Protein AF-A0A0C9VJ47-F1 (afdb_monomer)

Sequence (307 aa):
MAGYCAYEPMKALHKLTPSDHLKHCFRYCFSHFTHHVREFHGEAEEKVCTCMMTLASSEELPAPVYDSVVSTILSGGKKAVDWFKDKEAADGWALAAIYHPKSKIPLYIWKAAPSTSNGNEQAHRNINRDGTKLSVVAALQFGQGVDYHQLESIDLLISHGISHRDQVQTYFTDPAMHCFKVVFAVQRQTIEKKDSELEKVYLQLSKLQEDSAKQSLGLKCALENGENSDKIEHAVKKLKAMETRYTEAYSTLPALQGQSSRRVQLPALIKPSQLVDPSVFRVQAPMQQPQSSSSSSSFPPNHYIYP

Organism: Sphaerobolus stellatus (strain SS14) (NCBI:txid990650)

Secondary structure (DSSP, 8-state):
--PBPSS-TTSBGGG--HHHHHHHH----HHHHHHHHHTTBTTB-HHHHHHHHHTS-SS---HHHHHHHHHHHHTS-HHHHHHHHHHHHHHHHHHHHH-GGG--S-HHHHHHS-SSHHHHHHHHHHHHHH-TT--HHHHHHHHHHHHHHHHHHHHHHHHH---S---S--TTTHHHHHHHHHHHHHHHHHHHHHHHHHHHHHHHHHHHHHHHHHHHHHHHHHHHTT--HHHHHHHHHHHHHHHHHHHHHHHHHHHHHHHS-S-SPPP-PPPGGGSS-GGGG-PPPPPPPPP----------------

Solvent-accessible surface area (backbone atoms only — not comparable to full-atom values): 18050 Å² total; per-residue (Å²): 131,98,47,53,30,94,90,42,73,88,41,44,53,91,72,54,49,75,48,57,50,37,19,51,77,44,66,62,41,47,51,58,53,53,50,60,49,53,70,36,67,83,71,37,52,69,69,30,48,52,36,60,56,60,48,61,29,80,62,79,63,57,66,75,56,46,52,49,36,52,50,46,28,57,69,31,44,70,66,39,34,53,53,50,51,61,26,52,37,73,88,24,25,56,40,13,18,44,22,37,78,68,23,65,45,56,65,70,59,59,71,66,49,71,54,50,47,75,61,62,50,51,58,44,45,55,48,59,70,75,52,66,94,53,54,74,68,56,41,50,56,51,50,52,52,53,52,50,53,51,51,52,40,50,50,41,31,74,77,69,69,46,66,90,75,85,62,100,82,49,91,83,46,53,65,56,54,50,47,48,54,48,52,51,52,52,50,49,53,51,30,54,51,36,38,55,52,46,51,52,52,50,54,50,49,54,50,52,51,54,52,41,50,53,52,51,51,50,48,42,52,39,62,75,69,66,55,60,68,70,62,51,52,53,52,52,54,52,50,52,54,48,51,51,53,47,42,56,57,57,68,50,43,65,64,46,58,71,60,27,82,73,74,72,79,79,72,97,75,75,57,69,90,66,63,64,63,78,66,66,78,54,82,79,75,81,79,80,74,81,82,81,81,81,85,81,89,81,86,87,84,90,82,89,84,86,134

Structure (mmCIF, N/CA/C/O backbone):
data_AF-A0A0C9VJ47-F1
#
_entry.id   AF-A0A0C9VJ47-F1
#
loop_
_atom_site.group_PDB
_atom_site.id
_atom_site.type_symbol
_atom_site.label_atom_id
_atom_site.label_alt_id
_atom_site.label_comp_id
_atom_site.label_asym_id
_atom_site.label_entity_id
_atom_site.label_seq_id
_atom_site.pdbx_PDB_ins_code
_atom_site.Cartn_x
_atom_site.Cartn_y
_atom_site.Cartn_z
_atom_site.occupancy
_atom_site.B_iso_or_equiv
_atom_site.auth_seq_id
_atom_site.auth_comp_id
_atom_site.auth_asym_id
_atom_site.auth_atom_id
_atom_site.pdbx_PDB_model_num
ATOM 1 N N . MET A 1 1 ? -14.728 -19.331 -6.582 1.00 44.22 1 MET A N 1
ATOM 2 C CA . MET A 1 1 ? -13.375 -19.041 -7.106 1.00 44.22 1 MET A CA 1
ATOM 3 C C . MET A 1 1 ? -12.333 -19.611 -6.156 1.00 44.22 1 MET A C 1
ATOM 5 O O . MET A 1 1 ? -12.316 -19.224 -4.994 1.00 44.22 1 MET A O 1
ATOM 9 N N . ALA A 1 2 ? -11.489 -20.536 -6.619 1.00 51.44 2 ALA A N 1
ATOM 10 C CA . ALA A 1 2 ? -10.352 -21.047 -5.851 1.00 51.44 2 ALA A CA 1
ATOM 11 C C . ALA A 1 2 ? -9.150 -20.100 -6.024 1.00 51.44 2 ALA A C 1
ATOM 13 O O . ALA A 1 2 ? -8.206 -20.400 -6.743 1.00 51.44 2 ALA A O 1
ATOM 14 N N . GLY A 1 3 ? -9.245 -18.903 -5.441 1.00 76.75 3 GLY A N 1
ATOM 15 C CA . GLY A 1 3 ? -8.149 -17.934 -5.424 1.00 76.75 3 GLY A CA 1
ATOM 16 C C . GLY A 1 3 ? -7.333 -18.046 -4.137 1.00 76.75 3 GLY A C 1
ATOM 17 O O . GLY A 1 3 ? -7.895 -18.292 -3.066 1.00 76.75 3 GLY A O 1
ATOM 18 N N . TYR A 1 4 ? -6.021 -17.852 -4.239 1.00 84.19 4 TYR 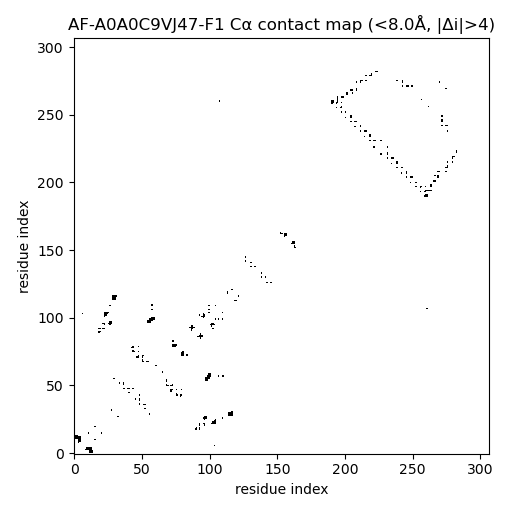A N 1
ATOM 19 C CA . TYR A 1 4 ? -5.133 -17.643 -3.094 1.00 84.19 4 TYR A CA 1
ATOM 20 C C . TYR A 1 4 ? -4.999 -16.149 -2.797 1.00 84.19 4 TYR A C 1
ATOM 22 O O . TYR A 1 4 ? -5.212 -15.307 -3.671 1.00 84.19 4 TYR A O 1
ATOM 30 N N . CYS A 1 5 ? -4.688 -15.809 -1.549 1.00 80.00 5 CYS A N 1
ATOM 31 C CA . CYS A 1 5 ? -4.460 -14.429 -1.151 1.00 80.00 5 CYS A CA 1
ATOM 32 C C . CYS A 1 5 ? -3.194 -13.890 -1.832 1.00 80.00 5 CYS A C 1
ATOM 34 O O . CYS A 1 5 ? -2.120 -14.471 -1.703 1.00 80.00 5 CYS A O 1
ATOM 36 N N . ALA A 1 6 ? -3.300 -12.746 -2.515 1.00 80.44 6 ALA A N 1
ATOM 37 C CA . ALA A 1 6 ? -2.166 -12.120 -3.203 1.00 80.44 6 ALA A CA 1
ATOM 38 C C . ALA A 1 6 ? -1.019 -11.719 -2.252 1.00 80.44 6 ALA A C 1
ATOM 40 O O . ALA A 1 6 ? 0.128 -11.616 -2.674 1.00 80.44 6 ALA A O 1
ATOM 41 N N . TYR A 1 7 ? -1.333 -11.505 -0.972 1.00 81.06 7 TYR A N 1
ATOM 42 C CA . TYR A 1 7 ? -0.380 -11.113 0.070 1.00 81.06 7 TYR A CA 1
ATOM 43 C C . TYR A 1 7 ? 0.110 -12.301 0.905 1.00 81.06 7 TYR A C 1
ATOM 45 O O . TYR A 1 7 ? 1.177 -12.241 1.504 1.00 81.06 7 TYR A O 1
ATOM 53 N N . GLU A 1 8 ? -0.661 -13.388 0.941 1.00 83.50 8 GLU A N 1
ATOM 54 C CA . GLU A 1 8 ? -0.329 -14.628 1.643 1.00 83.50 8 GLU A CA 1
ATOM 55 C C . GLU A 1 8 ? -0.589 -15.802 0.692 1.00 83.50 8 GLU A C 1
ATOM 57 O O . GLU A 1 8 ? -1.633 -16.451 0.792 1.00 83.50 8 GLU A O 1
ATOM 62 N N . PRO A 1 9 ? 0.345 -16.102 -0.230 1.00 82.69 9 PRO A N 1
ATOM 63 C CA . PRO A 1 9 ? 0.122 -17.079 -1.300 1.00 82.69 9 PRO A CA 1
ATOM 64 C C . PRO A 1 9 ? -0.226 -18.485 -0.799 1.00 82.69 9 PRO A C 1
ATOM 66 O O . PRO A 1 9 ? -0.829 -19.273 -1.517 1.00 82.69 9 PRO A O 1
ATOM 69 N N . MET A 1 10 ? 0.123 -18.794 0.452 1.00 85.50 10 MET A N 1
ATOM 70 C CA . MET A 1 10 ? -0.158 -20.077 1.101 1.00 85.50 10 MET A CA 1
ATOM 71 C C . MET A 1 10 ? -1.573 -20.165 1.691 1.00 85.50 10 MET A C 1
ATOM 73 O O . MET A 1 10 ? -2.037 -21.258 2.016 1.00 85.50 10 MET A O 1
ATOM 77 N N . LYS A 1 11 ? -2.280 -19.037 1.838 1.00 84.94 11 LYS A N 1
ATOM 78 C CA . LYS A 1 11 ? -3.656 -19.003 2.338 1.00 84.94 11 LYS A CA 1
ATOM 79 C C . LYS A 1 11 ? -4.634 -18.862 1.180 1.00 84.94 11 LYS A C 1
ATOM 81 O O . LYS A 1 11 ? -4.620 -17.886 0.432 1.00 84.94 11 LYS A O 1
ATOM 86 N N . ALA A 1 12 ? -5.530 -19.835 1.055 1.00 85.94 12 ALA A N 1
ATOM 87 C CA . ALA A 1 12 ? -6.661 -19.722 0.145 1.00 85.94 12 ALA A CA 1
ATOM 88 C C . ALA A 1 12 ? -7.636 -18.642 0.646 1.00 85.94 12 ALA A C 1
ATOM 90 O O . ALA A 1 12 ? -7.895 -18.564 1.846 1.00 85.94 12 ALA A O 1
ATOM 91 N N . LEU A 1 13 ? -8.219 -17.850 -0.260 1.00 80.50 13 LEU A N 1
ATOM 92 C CA . LEU A 1 13 ? -9.122 -16.743 0.092 1.00 80.50 13 LEU A CA 1
ATOM 93 C C . LEU A 1 13 ? -10.325 -17.204 0.926 1.00 80.50 13 LEU A C 1
ATOM 95 O O . LEU A 1 13 ? -10.712 -16.526 1.865 1.00 80.50 13 LEU A O 1
ATOM 99 N N . HIS A 1 14 ? -10.877 -18.383 0.627 1.00 82.12 14 HIS A N 1
ATOM 100 C CA . HIS A 1 14 ? -12.008 -18.958 1.367 1.00 82.12 14 HIS A CA 1
ATOM 101 C C . HIS A 1 14 ? -11.641 -19.474 2.769 1.00 82.12 14 HIS A C 1
ATOM 103 O O . HIS A 1 14 ? -12.526 -19.872 3.518 1.00 82.12 14 HIS A O 1
ATOM 109 N N . LYS A 1 15 ? -10.345 -19.530 3.104 1.00 87.69 15 LYS A N 1
ATOM 110 C CA . LYS A 1 15 ? -9.842 -19.922 4.429 1.00 87.69 15 LYS A CA 1
ATOM 111 C C . LYS A 1 15 ? -9.439 -18.720 5.282 1.00 87.69 15 LYS A C 1
ATOM 113 O O . LYS A 1 15 ? -8.964 -18.920 6.397 1.00 87.69 15 LYS A O 1
ATOM 118 N N . LEU A 1 16 ? -9.570 -17.498 4.765 1.00 85.50 16 LEU A N 1
ATOM 119 C CA . LEU A 1 16 ? -9.317 -16.301 5.556 1.00 85.50 16 LEU A CA 1
ATOM 120 C C . LEU A 1 16 ? -10.387 -16.180 6.642 1.00 85.50 16 LEU A C 1
ATOM 122 O O . LEU A 1 16 ? -11.576 -16.395 6.403 1.00 85.50 16 LEU A O 1
ATOM 126 N N . THR A 1 17 ? -9.953 -15.848 7.852 1.00 87.62 17 THR A N 1
ATOM 127 C CA . THR A 1 17 ? -10.872 -15.518 8.940 1.00 87.62 17 THR A CA 1
ATOM 128 C C . THR A 1 17 ? -11.532 -14.160 8.670 1.00 87.62 17 THR A C 1
ATOM 130 O O . THR A 1 17 ? -11.018 -13.364 7.875 1.00 87.62 17 THR A O 1
ATOM 133 N N . PRO A 1 18 ? -12.641 -13.828 9.352 1.00 85.25 18 PRO A N 1
ATOM 134 C CA . PRO A 1 18 ? -13.201 -12.480 9.294 1.00 85.25 18 PRO A CA 1
ATOM 135 C C . PRO A 1 18 ? -12.161 -11.390 9.616 1.00 85.25 18 PRO A C 1
ATOM 137 O O . PRO A 1 18 ? -12.070 -10.401 8.893 1.00 85.25 18 PRO A O 1
ATOM 140 N N . SER A 1 19 ? -11.312 -11.603 10.629 1.00 86.56 19 SER A N 1
ATOM 141 C CA . SER A 1 19 ? -10.218 -10.685 10.983 1.00 86.56 19 SER A CA 1
ATOM 142 C C . SER A 1 19 ? -9.177 -10.544 9.873 1.00 86.56 19 SER A C 1
ATOM 144 O O . SER A 1 19 ? -8.682 -9.444 9.626 1.00 86.56 19 SER A O 1
ATOM 146 N N . ASP A 1 20 ? -8.852 -11.632 9.169 1.00 87.75 20 ASP A N 1
ATOM 147 C CA . ASP A 1 20 ? -7.953 -11.570 8.018 1.00 87.75 20 ASP A CA 1
ATOM 148 C C . ASP A 1 20 ? -8.561 -10.730 6.891 1.00 87.75 20 ASP A C 1
ATOM 150 O O . ASP A 1 20 ? -7.866 -9.877 6.341 1.00 87.75 20 ASP A O 1
ATOM 154 N N . HIS A 1 21 ? -9.855 -10.897 6.594 1.00 85.75 21 HIS A N 1
ATOM 155 C CA . HIS A 1 21 ? -10.554 -10.071 5.607 1.00 85.75 21 HIS A CA 1
ATOM 156 C C . HIS A 1 21 ? -10.549 -8.583 5.972 1.00 85.75 21 HIS A C 1
ATOM 158 O O . HIS A 1 21 ? -10.310 -7.756 5.092 1.00 85.75 21 HIS A O 1
ATOM 164 N N . LEU A 1 22 ? -10.719 -8.229 7.250 1.00 87.94 22 LEU A N 1
ATOM 165 C CA . LEU A 1 22 ? -10.672 -6.831 7.694 1.00 87.94 22 LEU A CA 1
ATOM 166 C C . LEU A 1 22 ? -9.336 -6.155 7.353 1.00 87.94 22 LEU A C 1
ATOM 168 O O . LEU A 1 22 ? -9.330 -5.000 6.936 1.00 87.94 22 LEU A O 1
ATOM 172 N N . LYS A 1 23 ? -8.209 -6.876 7.396 1.00 91.31 23 LYS A N 1
ATOM 173 C CA . LYS A 1 23 ? -6.896 -6.331 6.988 1.00 91.31 23 LYS A CA 1
ATOM 174 C C . LYS A 1 23 ? -6.833 -5.959 5.503 1.00 91.31 23 LYS A C 1
ATOM 176 O O . LYS A 1 23 ? -5.959 -5.189 5.116 1.00 91.31 23 LYS A O 1
ATOM 181 N N . HIS A 1 24 ? -7.710 -6.517 4.668 1.00 88.19 24 HIS A N 1
ATOM 182 C CA . HIS A 1 24 ? -7.749 -6.280 3.223 1.00 88.19 24 HIS A CA 1
ATOM 183 C C . HIS A 1 24 ? -8.706 -5.166 2.796 1.00 88.19 24 HIS A C 1
ATOM 185 O O . HIS A 1 24 ? -8.569 -4.678 1.675 1.00 88.19 24 HIS A O 1
ATOM 191 N N . CYS A 1 25 ? -9.678 -4.788 3.630 1.00 84.31 25 CYS A N 1
ATOM 192 C CA . CYS A 1 25 ? -10.741 -3.867 3.220 1.00 84.31 25 CYS A CA 1
ATOM 193 C C . CYS A 1 25 ? -11.123 -2.805 4.255 1.00 84.31 25 CYS A C 1
ATOM 195 O O . CYS A 1 25 ? -11.789 -1.838 3.891 1.00 84.31 25 CYS A O 1
ATOM 197 N N . PHE A 1 26 ? -10.707 -2.938 5.517 1.00 86.00 26 PHE A N 1
ATOM 198 C CA . PHE A 1 26 ? -11.098 -2.020 6.579 1.00 86.00 26 PHE A CA 1
ATOM 199 C C . PHE A 1 26 ? -9.975 -1.043 6.944 1.00 86.00 26 PHE A C 1
ATOM 201 O O . PHE A 1 26 ? -8.831 -1.427 7.192 1.00 86.00 26 PHE A O 1
ATOM 208 N N . ARG A 1 27 ? -10.330 0.241 7.013 1.00 85.81 27 ARG A N 1
ATOM 209 C CA . ARG A 1 27 ? -9.479 1.343 7.469 1.00 85.81 27 ARG A CA 1
ATOM 210 C C . ARG A 1 27 ? -10.280 2.188 8.452 1.00 85.81 27 ARG A C 1
ATOM 212 O O . ARG A 1 27 ? -11.420 2.549 8.161 1.00 85.81 27 ARG A O 1
ATOM 219 N N . TYR A 1 28 ? -9.680 2.549 9.584 1.00 83.56 28 TYR A N 1
ATOM 220 C CA . TYR A 1 28 ? -10.308 3.484 10.510 1.00 83.56 28 TYR A CA 1
ATOM 221 C C . TYR A 1 28 ? -10.472 4.855 9.863 1.00 83.56 28 TYR A C 1
ATOM 223 O O . TYR A 1 28 ? -9.569 5.385 9.211 1.00 83.56 28 TYR A O 1
ATOM 231 N N . CYS A 1 29 ? -11.616 5.478 10.120 1.00 82.19 29 CYS A N 1
ATOM 232 C CA . CYS A 1 29 ? -11.758 6.895 9.857 1.00 82.19 29 CYS A CA 1
ATOM 233 C C . CYS A 1 29 ? -10.793 7.666 10.764 1.00 82.19 29 CYS A C 1
ATOM 235 O O . CYS A 1 29 ? -10.900 7.588 11.990 1.00 82.19 29 CYS A O 1
ATOM 237 N N . PHE A 1 30 ? -9.903 8.463 10.170 1.00 82.12 30 PHE A N 1
ATOM 238 C CA . PHE A 1 30 ? -8.919 9.241 10.922 1.00 82.12 30 PHE A CA 1
ATOM 239 C C . PHE A 1 30 ? -9.610 10.200 11.901 1.00 82.12 30 PHE A C 1
ATOM 241 O O . PHE A 1 30 ? -9.225 10.268 13.061 1.00 82.12 30 PHE A O 1
ATOM 248 N N . SER A 1 31 ? -10.712 10.847 11.503 1.00 79.94 31 SER A N 1
ATOM 249 C CA . SER A 1 31 ? -11.495 11.699 12.420 1.00 79.94 31 SER A CA 1
ATOM 250 C C . SER A 1 31 ? -11.973 10.966 13.684 1.00 79.94 31 SER A C 1
ATOM 252 O O . SER A 1 31 ? -11.821 11.490 14.780 1.00 79.94 31 SER A O 1
ATOM 254 N N . HIS A 1 32 ? -12.507 9.746 13.561 1.00 81.12 32 HIS A N 1
ATOM 255 C CA . HIS A 1 32 ? -12.943 8.969 14.725 1.00 81.12 32 HIS A CA 1
ATOM 256 C C . HIS A 1 32 ? -11.777 8.494 15.574 1.00 81.12 32 HIS A C 1
ATOM 258 O O . HIS A 1 32 ? -11.825 8.589 16.796 1.00 81.12 32 HIS A O 1
ATOM 264 N N . PHE A 1 33 ? -10.718 8.019 14.923 1.00 85.75 33 PHE A N 1
ATOM 265 C CA . PHE A 1 33 ? -9.507 7.608 15.610 1.00 85.75 33 PHE A CA 1
ATOM 266 C C . PHE A 1 33 ? -8.929 8.759 16.445 1.00 85.75 33 PHE A C 1
ATOM 268 O O . PHE A 1 33 ? -8.720 8.615 17.645 1.00 85.75 33 PHE A O 1
ATOM 275 N N . THR A 1 34 ? -8.750 9.929 15.828 1.00 85.81 34 THR A N 1
ATOM 276 C CA . THR A 1 34 ? -8.231 11.121 16.507 1.00 85.81 34 THR A CA 1
ATOM 277 C C . THR A 1 34 ? -9.141 11.614 17.626 1.00 85.81 34 THR A C 1
ATOM 279 O O . THR A 1 34 ? -8.631 12.009 18.669 1.00 85.81 34 THR A O 1
ATOM 282 N N . HIS A 1 35 ? -10.467 11.560 17.462 1.00 84.06 35 HIS A N 1
ATOM 283 C CA . HIS A 1 35 ? -11.403 11.886 18.539 1.00 84.06 35 HIS A CA 1
ATOM 284 C C . HIS A 1 35 ? -11.231 10.945 19.734 1.00 84.06 35 HIS A C 1
ATOM 286 O O . HIS A 1 35 ? -11.054 11.403 20.856 1.00 84.06 35 HIS A O 1
ATOM 292 N N . HIS A 1 36 ? -11.176 9.638 19.481 1.00 84.19 36 HIS A N 1
ATOM 293 C CA . HIS A 1 36 ? -11.020 8.635 20.529 1.00 84.19 36 HIS A CA 1
ATOM 294 C C . HIS A 1 36 ? -9.661 8.733 21.243 1.00 84.19 36 HIS A C 1
ATOM 296 O O . HIS A 1 36 ? -9.568 8.460 22.434 1.00 84.19 36 HIS A O 1
ATOM 302 N N . VAL A 1 37 ? -8.586 9.132 20.551 1.00 86.56 37 VAL A N 1
ATOM 303 C CA . VAL A 1 37 ? -7.291 9.413 21.204 1.00 86.56 37 VAL A CA 1
ATOM 304 C C . VAL A 1 37 ? -7.329 10.743 21.971 1.00 86.56 37 VAL A C 1
ATOM 306 O O . VAL A 1 37 ? -6.688 10.876 23.008 1.00 86.56 37 VAL A O 1
ATOM 309 N N . ARG A 1 38 ? -8.111 11.732 21.523 1.00 84.19 38 ARG A N 1
ATOM 310 C CA . ARG A 1 38 ? -8.313 12.981 22.276 1.00 84.19 38 ARG A CA 1
ATOM 311 C C . ARG A 1 38 ? -9.106 12.769 23.557 1.00 84.19 38 ARG A C 1
ATOM 313 O O . ARG A 1 38 ? -8.789 13.405 24.550 1.00 84.19 38 ARG A O 1
ATOM 320 N N . GLU A 1 39 ? -10.070 11.857 23.571 1.00 83.00 39 GLU A N 1
ATOM 321 C CA . GLU A 1 39 ? -10.785 11.466 24.795 1.00 83.00 39 GLU A CA 1
ATOM 322 C C . GLU A 1 39 ? -9.859 10.814 25.838 1.00 83.00 39 GLU A C 1
ATOM 324 O O . GLU A 1 39 ? -10.167 10.825 27.025 1.00 83.00 39 GLU A O 1
ATOM 329 N N . PHE A 1 40 ? -8.684 10.324 25.423 1.00 80.69 40 PHE A N 1
ATOM 330 C CA . PHE A 1 40 ? -7.623 9.866 26.324 1.00 80.69 40 PHE A CA 1
ATOM 331 C C . PHE A 1 40 ? -6.808 11.012 26.962 1.00 80.69 40 PHE A C 1
ATOM 333 O O . PHE A 1 40 ? -6.003 10.739 27.859 1.00 80.69 40 PHE A O 1
ATOM 340 N N . HIS A 1 41 ? -6.988 12.283 26.556 1.00 68.19 41 HIS A N 1
ATOM 341 C CA . HIS A 1 41 ? -6.329 13.428 27.204 1.00 68.19 41 HIS A CA 1
ATOM 342 C C . HIS A 1 41 ? -6.841 13.577 28.644 1.00 68.19 41 HIS A C 1
ATOM 344 O O . HIS A 1 41 ? -7.938 14.070 28.887 1.00 68.19 41 HIS A O 1
ATOM 350 N N . GLY A 1 42 ? -6.028 13.138 29.603 1.00 71.75 42 GLY A N 1
ATOM 351 C CA . GLY A 1 42 ? -6.365 13.072 31.030 1.00 71.75 42 GLY A CA 1
ATOM 352 C C . GLY A 1 42 ? -6.160 11.679 31.621 1.00 71.75 42 GLY A C 1
ATOM 353 O O . GLY A 1 42 ? -5.955 11.539 32.823 1.00 71.75 42 GLY A O 1
ATOM 354 N N . GLU A 1 43 ? -6.146 10.653 30.773 1.00 80.81 43 GLU A N 1
ATOM 355 C CA . GLU A 1 43 ? -5.914 9.260 31.159 1.00 80.81 43 GLU A CA 1
ATOM 356 C C . GLU A 1 43 ? -4.491 8.786 30.854 1.00 80.81 43 GLU A C 1
ATOM 358 O O . GLU A 1 43 ? -3.996 7.854 31.490 1.00 8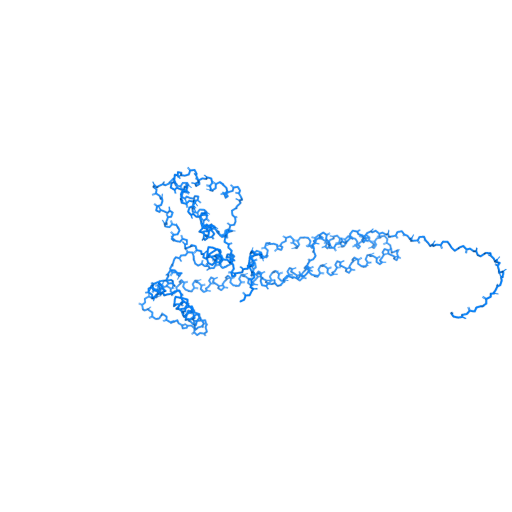0.81 43 GLU A O 1
ATOM 363 N N . ALA A 1 44 ? -3.841 9.435 29.889 1.00 83.25 44 ALA A N 1
ATOM 364 C CA . ALA A 1 44 ? -2.453 9.226 29.516 1.00 83.25 44 ALA A CA 1
ATOM 365 C C . ALA A 1 44 ? -1.731 10.573 29.347 1.00 83.25 44 ALA A C 1
ATOM 367 O O . ALA A 1 44 ? -2.354 11.617 29.140 1.00 83.25 44 ALA A O 1
ATOM 368 N N . GLU A 1 45 ? -0.402 10.541 29.439 1.00 87.62 45 GLU A N 1
ATOM 369 C CA . GLU A 1 45 ? 0.454 11.702 29.189 1.00 87.62 45 GLU A CA 1
ATOM 370 C C . GLU A 1 45 ? 0.351 12.156 27.721 1.00 87.62 45 GLU A C 1
ATOM 372 O O . GLU A 1 45 ? 0.209 11.341 26.810 1.00 87.62 45 GLU A O 1
ATOM 377 N N . GLU A 1 46 ? 0.485 13.457 27.459 1.00 89.06 46 GLU A N 1
ATOM 378 C CA . GLU A 1 46 ? 0.394 14.027 26.105 1.00 89.06 46 GLU A CA 1
ATOM 379 C C . GLU A 1 46 ? 1.378 13.383 25.112 1.00 89.06 46 GLU A C 1
ATOM 381 O O . GLU A 1 46 ? 1.050 13.144 23.944 1.00 89.06 46 GLU A O 1
ATOM 386 N N . LYS A 1 47 ? 2.574 13.020 25.590 1.00 92.06 47 LYS A N 1
ATOM 387 C CA . LYS A 1 47 ? 3.569 12.290 24.801 1.00 92.06 47 LYS A CA 1
ATOM 388 C C . LYS A 1 47 ? 3.040 10.931 24.328 1.00 92.06 47 LYS A C 1
ATOM 390 O O . LYS A 1 47 ? 3.264 10.551 23.181 1.00 92.06 47 LYS A O 1
ATOM 395 N N . VAL A 1 48 ? 2.301 10.222 25.181 1.00 92.19 48 VAL A N 1
ATOM 396 C CA . VAL A 1 48 ? 1.686 8.925 24.860 1.00 92.19 48 VAL A CA 1
ATOM 397 C C . VAL A 1 48 ? 0.593 9.105 23.812 1.00 92.19 48 VAL A C 1
ATOM 399 O O . VAL A 1 48 ? 0.601 8.395 22.808 1.00 92.19 48 VAL A O 1
ATOM 402 N N . CYS A 1 49 ? -0.287 10.097 23.982 1.00 90.81 49 CYS A N 1
ATOM 403 C CA . CYS A 1 49 ? -1.314 10.428 22.991 1.00 90.81 49 CYS A CA 1
ATOM 404 C C . CYS A 1 49 ? -0.691 10.786 21.630 1.00 90.81 49 CYS A C 1
ATOM 406 O O . CYS A 1 49 ? -1.156 10.326 20.589 1.00 90.81 49 CYS A O 1
ATOM 408 N N . THR A 1 50 ? 0.419 11.528 21.620 1.00 91.81 50 THR A N 1
ATOM 409 C CA . THR A 1 50 ? 1.166 11.861 20.393 1.00 91.81 50 THR A CA 1
ATOM 410 C C . THR A 1 50 ? 1.729 10.612 19.706 1.00 91.81 50 THR A C 1
ATOM 412 O O . THR A 1 50 ? 1.623 10.465 18.484 1.00 91.81 50 THR A O 1
ATOM 415 N N . CYS A 1 51 ? 2.275 9.669 20.478 1.00 93.00 51 CYS A N 1
ATOM 416 C CA . CYS A 1 51 ? 2.733 8.379 19.962 1.00 93.00 51 CYS A CA 1
ATOM 417 C C . CYS A 1 51 ? 1.573 7.541 19.402 1.00 93.00 51 CYS A C 1
ATOM 419 O O . CYS A 1 51 ? 1.698 7.002 18.303 1.00 93.00 51 CYS A O 1
ATOM 421 N N . MET A 1 52 ? 0.423 7.491 20.085 1.00 93.25 52 MET A N 1
ATOM 422 C CA . MET A 1 52 ? -0.785 6.830 19.569 1.00 93.25 52 MET A CA 1
ATOM 423 C C . MET A 1 52 ? -1.218 7.435 18.228 1.00 93.25 52 MET A C 1
ATOM 425 O O . MET A 1 52 ? -1.506 6.702 17.287 1.00 93.25 52 MET A O 1
ATOM 429 N N . MET A 1 53 ? -1.198 8.765 18.105 1.00 91.50 53 MET A N 1
ATOM 430 C CA . MET A 1 53 ? -1.543 9.467 16.864 1.00 91.50 53 MET A CA 1
ATOM 431 C C . MET A 1 53 ? -0.565 9.166 15.726 1.00 91.50 53 MET A C 1
ATOM 433 O O . MET A 1 53 ? -0.987 8.991 14.585 1.00 91.50 53 MET A O 1
ATOM 437 N N . THR A 1 54 ? 0.728 9.047 16.036 1.00 90.69 54 THR A N 1
ATOM 438 C CA . THR A 1 54 ? 1.783 8.709 15.063 1.00 90.69 54 THR A CA 1
ATOM 439 C C . THR A 1 54 ? 1.564 7.340 14.407 1.00 90.69 54 THR A C 1
ATOM 441 O O . THR A 1 54 ? 1.944 7.148 13.252 1.00 90.69 54 THR A O 1
ATOM 444 N N . LEU A 1 55 ? 0.902 6.398 15.092 1.00 90.06 55 LEU A N 1
ATOM 445 C CA . LEU A 1 55 ? 0.570 5.090 14.513 1.00 90.06 55 LEU A CA 1
ATOM 446 C C . LEU A 1 55 ? -0.413 5.180 13.339 1.00 90.06 55 LEU A C 1
ATOM 448 O O . LEU A 1 55 ? -0.416 4.288 12.493 1.00 90.06 55 LEU A O 1
ATOM 452 N N . ALA A 1 56 ? -1.215 6.246 13.233 1.00 88.50 56 ALA A N 1
ATOM 453 C CA . ALA A 1 56 ? -2.131 6.469 12.112 1.00 88.50 56 ALA A CA 1
ATOM 454 C C . ALA A 1 56 ? -1.409 6.971 10.847 1.00 88.50 56 ALA A C 1
ATOM 456 O O . ALA A 1 56 ? -1.815 7.950 10.216 1.00 88.50 56 ALA A O 1
ATOM 457 N N . SER A 1 57 ? -0.322 6.294 10.480 1.00 87.62 57 SER A N 1
ATOM 458 C CA . SER A 1 57 ? 0.513 6.604 9.325 1.00 87.62 57 SER A CA 1
ATOM 459 C C . SER A 1 57 ? 0.165 5.719 8.127 1.00 87.62 57 SER A C 1
ATOM 461 O O . SER A 1 57 ? -0.089 4.516 8.250 1.00 87.62 57 SER A O 1
ATOM 463 N N . SER 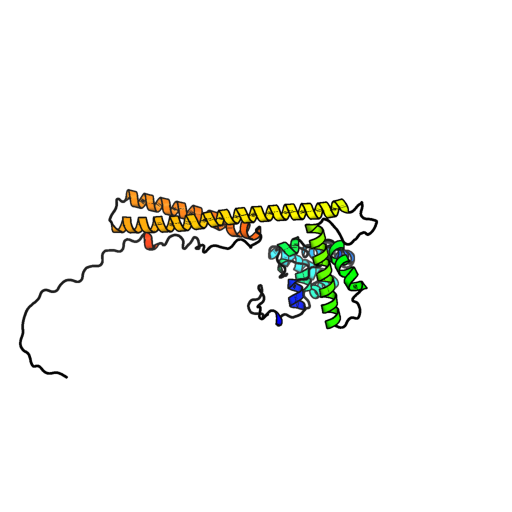A 1 58 ? 0.189 6.322 6.936 1.00 86.75 58 SER A N 1
ATOM 464 C CA . SER A 1 58 ? 0.168 5.584 5.668 1.00 86.75 58 SER A CA 1
ATOM 465 C C . SER A 1 58 ? 1.549 5.102 5.222 1.00 86.75 58 SER A C 1
ATOM 467 O O . SER A 1 58 ? 1.648 4.351 4.262 1.00 86.75 58 SER A O 1
ATOM 469 N N . GLU A 1 59 ? 2.611 5.608 5.843 1.00 87.75 59 GLU A N 1
ATOM 470 C CA . GLU A 1 59 ? 3.996 5.351 5.453 1.00 87.75 59 GLU A CA 1
ATOM 471 C C . GLU A 1 59 ? 4.685 4.480 6.492 1.00 87.75 59 GLU A C 1
ATOM 473 O O . GLU A 1 59 ? 4.379 4.558 7.687 1.00 87.75 59 GLU A O 1
ATOM 478 N N . GLU A 1 60 ? 5.608 3.645 6.020 1.00 88.44 60 GLU A N 1
ATOM 479 C CA . GLU A 1 60 ? 6.410 2.792 6.883 1.00 88.44 60 GLU A CA 1
ATOM 480 C C . GLU A 1 60 ? 7.339 3.641 7.742 1.00 88.44 60 GLU A C 1
ATOM 482 O O . GLU A 1 60 ? 8.232 4.332 7.252 1.00 88.44 60 GLU A O 1
ATOM 487 N N . LEU A 1 61 ? 7.090 3.604 9.048 1.00 88.81 61 LEU A N 1
ATOM 488 C CA . LEU A 1 61 ? 7.968 4.197 10.035 1.00 88.81 61 LEU A CA 1
ATOM 489 C C . LEU A 1 61 ? 9.265 3.382 10.078 1.00 88.81 61 LEU A C 1
ATOM 491 O O . LEU A 1 61 ? 9.197 2.149 10.119 1.00 88.81 61 LEU A O 1
ATOM 495 N N . PRO A 1 62 ? 10.442 4.031 10.130 1.00 92.69 62 PRO A N 1
ATOM 496 C CA . PRO A 1 62 ? 11.689 3.321 10.373 1.00 92.69 62 PRO A CA 1
ATOM 497 C C . PRO A 1 62 ? 11.563 2.456 11.632 1.00 92.69 62 PRO A C 1
ATOM 499 O O . PRO A 1 62 ? 11.077 2.940 12.654 1.00 92.69 62 PRO A O 1
ATOM 502 N N . ALA A 1 63 ? 12.034 1.207 11.582 1.00 89.50 63 ALA A N 1
ATOM 503 C CA . ALA A 1 63 ? 11.958 0.260 12.701 1.00 89.50 63 ALA A CA 1
ATOM 504 C C . ALA A 1 63 ? 12.307 0.865 14.084 1.00 89.50 63 ALA A C 1
ATOM 506 O O . ALA A 1 63 ? 11.475 0.760 14.983 1.00 89.50 63 ALA A O 1
ATOM 507 N N . PRO A 1 64 ? 13.429 1.600 14.270 1.00 92.25 64 PRO A N 1
ATOM 508 C CA . PRO A 1 64 ? 13.749 2.178 15.580 1.00 92.25 64 PRO A CA 1
ATOM 509 C C . PRO A 1 64 ? 12.740 3.240 16.044 1.00 92.25 64 PRO A C 1
ATOM 511 O O . PRO A 1 64 ? 12.540 3.430 17.242 1.00 92.25 64 PRO A O 1
ATOM 514 N N . VAL A 1 65 ? 12.091 3.939 15.109 1.00 92.00 65 VAL A N 1
ATOM 515 C CA . VAL A 1 65 ? 11.045 4.923 15.418 1.00 92.00 65 VAL A CA 1
ATOM 516 C C . VAL A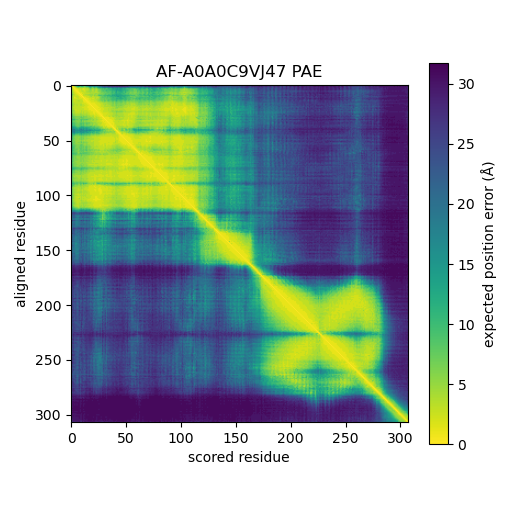 1 65 ? 9.764 4.206 15.821 1.00 92.00 65 VAL A C 1
ATOM 518 O O . VAL A 1 65 ? 9.156 4.579 16.821 1.00 92.00 65 VAL A O 1
ATOM 521 N N . TYR A 1 66 ? 9.377 3.159 15.088 1.00 93.00 66 TYR A N 1
ATOM 522 C CA . TYR A 1 66 ? 8.216 2.339 15.428 1.00 93.00 66 TYR A CA 1
ATOM 523 C C . TYR A 1 66 ? 8.360 1.721 16.826 1.00 93.00 66 TYR A C 1
ATOM 525 O O . TYR A 1 66 ? 7.466 1.873 17.657 1.00 93.00 66 TYR A O 1
ATOM 533 N N . ASP A 1 67 ? 9.510 1.113 17.120 1.00 94.00 67 ASP A N 1
ATOM 534 C CA . ASP A 1 67 ? 9.777 0.489 18.420 1.00 94.00 67 ASP A CA 1
ATOM 535 C C . ASP A 1 67 ? 9.766 1.520 19.557 1.00 94.00 67 ASP A C 1
ATOM 537 O O . ASP A 1 67 ? 9.222 1.266 20.631 1.00 94.00 67 ASP A O 1
ATOM 541 N N . SER A 1 68 ? 10.301 2.721 19.310 1.00 94.69 68 SER A N 1
ATOM 542 C CA . SER A 1 68 ? 10.253 3.838 20.261 1.00 94.69 68 SER A CA 1
ATOM 543 C C . SER A 1 68 ? 8.821 4.316 20.532 1.00 94.69 68 SER A C 1
ATOM 545 O O . SER A 1 68 ? 8.444 4.542 21.687 1.00 94.69 68 SER A O 1
ATOM 547 N N . VAL A 1 69 ? 7.992 4.421 19.487 1.00 94.25 69 VAL A N 1
ATOM 548 C CA . VAL A 1 69 ? 6.569 4.776 19.598 1.00 94.25 69 VAL A CA 1
ATOM 549 C C . VAL A 1 69 ? 5.823 3.731 20.425 1.00 94.25 69 VAL A C 1
ATOM 551 O O . VAL A 1 69 ? 5.147 4.090 21.389 1.00 94.25 69 VAL A O 1
ATOM 554 N N . VAL A 1 70 ? 5.987 2.445 20.106 1.00 94.44 70 VAL A N 1
ATOM 555 C CA . VAL A 1 70 ? 5.346 1.344 20.839 1.00 94.44 70 VAL A CA 1
ATOM 556 C C . VAL A 1 70 ? 5.818 1.302 22.294 1.00 94.44 70 VAL A C 1
ATOM 558 O O . VAL A 1 70 ? 4.993 1.244 23.202 1.00 94.44 70 VAL A O 1
ATOM 561 N N . SER A 1 71 ? 7.125 1.415 22.541 1.00 95.31 71 SER A N 1
ATOM 562 C CA . SER A 1 71 ? 7.700 1.439 23.893 1.00 95.31 71 SER A CA 1
ATOM 563 C C . SER A 1 71 ? 7.157 2.595 24.739 1.00 95.31 71 SER A C 1
ATOM 565 O O . SER A 1 71 ? 6.802 2.411 25.907 1.00 95.31 71 SER A O 1
ATOM 567 N N . THR A 1 72 ? 7.009 3.777 24.132 1.00 95.88 72 THR A N 1
ATOM 568 C CA . THR A 1 72 ? 6.419 4.948 24.793 1.00 95.88 72 THR A CA 1
ATOM 569 C C . THR A 1 72 ? 4.957 4.698 25.165 1.00 95.88 72 THR A C 1
ATOM 571 O O . THR A 1 72 ? 4.553 5.023 26.278 1.00 95.88 72 THR A O 1
ATOM 574 N N . ILE A 1 73 ? 4.172 4.071 24.282 1.00 93.88 73 ILE A N 1
ATOM 575 C CA . ILE A 1 73 ? 2.771 3.722 24.569 1.00 93.88 73 ILE A CA 1
ATOM 576 C C . ILE A 1 73 ? 2.684 2.692 25.699 1.00 93.88 73 ILE A C 1
ATOM 578 O O . ILE A 1 73 ? 1.890 2.859 26.624 1.00 93.88 73 ILE A O 1
ATOM 582 N N . LEU A 1 74 ? 3.530 1.661 25.672 1.00 94.38 74 LEU A N 1
ATOM 583 C CA . LEU A 1 74 ? 3.545 0.608 26.691 1.00 94.38 74 LEU A CA 1
ATOM 584 C C . LEU A 1 74 ? 4.025 1.102 28.063 1.00 94.38 74 LEU A C 1
ATOM 586 O O . LEU A 1 74 ? 3.656 0.538 29.090 1.00 94.38 74 LEU A O 1
ATOM 590 N N . SER A 1 75 ? 4.809 2.177 28.089 1.00 92.94 75 SER A N 1
ATOM 591 C CA . SER A 1 75 ? 5.229 2.852 29.320 1.00 92.94 75 SER A CA 1
ATOM 592 C C . SER A 1 75 ? 4.216 3.906 29.800 1.00 92.94 75 SER A C 1
ATOM 594 O O . SER A 1 75 ? 4.356 4.432 30.900 1.00 92.94 75 SER A O 1
ATOM 596 N N . GLY A 1 76 ? 3.161 4.184 29.023 1.00 89.75 76 GLY A N 1
ATOM 597 C CA . GLY A 1 76 ? 2.142 5.211 29.276 1.00 89.75 76 GLY A CA 1
ATOM 598 C C . GLY A 1 76 ? 1.084 4.873 30.333 1.00 89.75 76 GLY A C 1
ATOM 599 O O . GLY A 1 76 ? 0.035 5.512 30.377 1.00 89.75 76 GLY A O 1
ATOM 600 N N . GLY A 1 77 ? 1.323 3.855 31.163 1.00 91.19 77 GLY A N 1
ATOM 601 C CA . GLY A 1 77 ? 0.395 3.387 32.194 1.00 91.19 77 GLY A CA 1
ATOM 602 C C . GLY A 1 77 ? -0.628 2.353 31.705 1.00 91.19 77 GLY A C 1
ATOM 603 O O . GLY A 1 77 ? -0.699 2.005 30.527 1.00 91.19 77 GLY A O 1
ATOM 604 N N . LYS A 1 78 ? -1.443 1.837 32.638 1.00 92.12 78 LYS A N 1
ATOM 605 C CA . LYS A 1 78 ? -2.344 0.693 32.396 1.00 92.12 78 LYS A CA 1
ATOM 606 C C . LYS A 1 78 ? -3.292 0.913 31.216 1.00 92.12 78 LYS A C 1
ATOM 608 O O . LYS A 1 78 ? -3.419 0.039 30.371 1.00 92.12 78 LYS A O 1
ATOM 613 N N . LYS A 1 79 ? -3.929 2.082 31.137 1.00 90.19 79 LYS A N 1
ATOM 614 C CA . LYS A 1 79 ? -4.913 2.366 30.087 1.00 90.19 79 LYS A CA 1
ATOM 615 C C . LYS A 1 79 ? -4.291 2.443 28.693 1.00 90.19 79 LYS A C 1
ATOM 617 O O . LYS A 1 79 ? -4.893 1.955 27.744 1.00 90.19 79 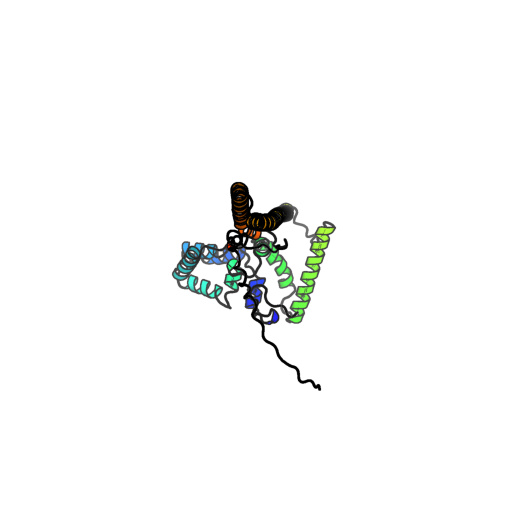LYS A O 1
ATOM 622 N N . ALA A 1 80 ? -3.084 2.998 28.569 1.00 91.31 80 ALA A N 1
ATOM 623 C CA . ALA A 1 80 ? -2.358 3.031 27.301 1.00 91.31 80 ALA A CA 1
ATOM 624 C C . ALA A 1 80 ? -1.922 1.626 26.853 1.00 91.31 80 ALA A C 1
ATOM 626 O O . ALA A 1 80 ? -2.060 1.275 25.681 1.00 91.31 80 ALA A O 1
ATOM 627 N N . VAL A 1 81 ? -1.468 0.798 27.801 1.00 93.50 81 VAL A N 1
ATOM 628 C CA . VAL A 1 81 ? -1.146 -0.615 27.556 1.00 93.50 81 VAL A CA 1
ATOM 629 C C . VAL A 1 81 ? -2.383 -1.394 27.117 1.00 93.50 81 VAL A C 1
ATOM 631 O O . VAL A 1 81 ? -2.324 -2.116 26.124 1.00 93.50 81 VAL A O 1
ATOM 634 N N . ASP A 1 82 ? -3.498 -1.248 27.832 1.00 92.94 82 ASP A N 1
ATOM 635 C CA . ASP A 1 82 ? -4.754 -1.935 27.522 1.00 92.94 82 ASP A CA 1
ATOM 636 C C . ASP A 1 82 ? -5.290 -1.495 26.150 1.00 92.94 82 ASP A C 1
ATOM 638 O O . ASP A 1 82 ? -5.697 -2.337 25.350 1.00 92.94 82 ASP A O 1
ATOM 642 N N . TRP A 1 83 ? -5.192 -0.201 25.826 1.00 92.19 83 TRP A N 1
ATOM 643 C CA . TRP A 1 83 ? -5.516 0.326 24.501 1.00 92.19 83 TRP A CA 1
ATOM 644 C C . TRP A 1 83 ? -4.662 -0.309 23.399 1.00 92.19 83 TRP A C 1
ATOM 646 O O . TRP A 1 83 ? -5.201 -0.717 22.373 1.00 92.19 83 TRP A O 1
ATOM 656 N N . PHE A 1 84 ? -3.343 -0.424 23.590 1.00 93.38 84 PHE A N 1
ATOM 657 C CA . PHE A 1 84 ? -2.463 -1.008 22.572 1.00 93.38 84 PHE A CA 1
ATOM 658 C C . PHE A 1 84 ? -2.731 -2.505 22.391 1.00 93.38 84 PHE A C 1
ATOM 660 O O . PHE A 1 84 ? -2.846 -2.979 21.262 1.00 93.38 84 PHE A O 1
ATOM 667 N N . LYS A 1 85 ? -2.931 -3.234 23.496 1.00 93.25 85 LYS A N 1
ATOM 668 C CA . LYS A 1 85 ? -3.311 -4.652 23.473 1.00 93.25 85 LYS A CA 1
ATOM 669 C C . LYS A 1 85 ? -4.637 -4.887 22.759 1.00 93.25 85 LYS A C 1
ATOM 671 O O . LYS A 1 85 ? -4.750 -5.865 22.032 1.00 93.25 85 LYS A O 1
ATOM 676 N N . ASP A 1 86 ? -5.613 -3.996 22.921 1.00 91.00 86 ASP A N 1
ATOM 677 C CA . ASP A 1 86 ? -6.863 -4.034 22.155 1.00 91.00 86 ASP A CA 1
ATOM 678 C C . ASP A 1 86 ? -6.612 -3.892 20.641 1.00 91.00 86 ASP A C 1
ATOM 680 O O . ASP A 1 86 ? -7.243 -4.584 19.845 1.00 91.00 86 ASP A O 1
ATOM 684 N N . LYS A 1 87 ? -5.634 -3.074 20.217 1.00 90.38 87 LYS A N 1
ATOM 685 C CA . LYS A 1 87 ? -5.281 -2.947 18.787 1.00 90.38 87 LYS A CA 1
ATOM 686 C C . LYS A 1 87 ? -4.527 -4.152 18.236 1.00 90.38 87 LYS A C 1
ATOM 688 O O . LYS A 1 87 ? -4.699 -4.482 17.060 1.00 90.38 87 LYS A O 1
ATOM 693 N N . GLU A 1 88 ? -3.712 -4.802 19.062 1.00 90.69 88 GLU A N 1
ATOM 694 C CA . GLU A 1 88 ? -3.033 -6.057 18.718 1.00 90.69 88 GLU A CA 1
ATOM 695 C C . GLU A 1 88 ? -3.950 -7.287 18.806 1.00 90.69 88 GLU A C 1
ATOM 697 O O . GLU A 1 88 ? -3.651 -8.322 18.205 1.00 90.69 88 GLU A O 1
ATOM 702 N N . ALA A 1 89 ? -5.079 -7.187 19.510 1.00 86.88 89 ALA A N 1
ATOM 703 C CA . ALA A 1 89 ? -6.038 -8.272 19.647 1.00 86.88 89 ALA A CA 1
ATOM 704 C C . ALA A 1 89 ? -6.656 -8.689 18.299 1.00 86.88 89 ALA A C 1
ATOM 706 O O . ALA A 1 89 ? -6.569 -7.990 17.286 1.00 86.88 89 ALA A O 1
ATOM 707 N N . ALA A 1 90 ? -7.299 -9.864 18.295 1.00 76.50 90 ALA A N 1
ATOM 708 C CA . ALA A 1 90 ? -7.972 -10.436 17.126 1.00 76.50 90 ALA A CA 1
ATOM 709 C C . ALA A 1 90 ? -7.072 -10.467 15.869 1.00 76.50 90 ALA A C 1
ATOM 711 O O . ALA A 1 90 ? -7.448 -10.013 14.791 1.00 76.50 90 ALA A O 1
ATOM 712 N N . ASP A 1 91 ? -5.857 -10.998 16.014 1.00 84.38 91 ASP A N 1
ATOM 713 C CA . ASP A 1 91 ? -4.840 -11.068 14.956 1.00 84.38 91 ASP A CA 1
ATOM 714 C C . ASP A 1 91 ? -4.364 -9.695 14.439 1.00 84.38 91 ASP A C 1
ATOM 716 O O . ASP A 1 91 ? -3.858 -9.603 13.316 1.00 84.38 91 ASP A O 1
ATOM 720 N N . GLY A 1 92 ? -4.536 -8.624 15.220 1.00 89.50 92 GLY A N 1
ATOM 721 C CA . GLY A 1 92 ? -4.036 -7.282 14.918 1.00 89.50 92 GLY A CA 1
ATOM 722 C C . GLY A 1 92 ? -4.764 -6.570 13.778 1.00 89.50 92 GLY A C 1
ATOM 723 O O . GLY A 1 92 ? -4.191 -5.678 13.149 1.00 89.50 92 GLY A O 1
ATOM 724 N N . TRP A 1 93 ? -6.007 -6.958 13.459 1.00 91.12 93 TRP A N 1
ATOM 725 C CA . TRP A 1 93 ? -6.765 -6.300 12.385 1.00 91.12 93 TRP A CA 1
ATOM 726 C C . TRP A 1 93 ? -6.997 -4.812 12.683 1.00 91.12 93 TRP A C 1
ATOM 728 O O . TRP A 1 93 ? -6.943 -3.990 11.770 1.00 91.12 93 TRP A O 1
ATOM 738 N N . ALA A 1 94 ? -7.206 -4.454 13.953 1.00 90.56 94 ALA A N 1
ATOM 739 C CA . ALA A 1 94 ? -7.436 -3.074 14.358 1.00 90.56 94 ALA A CA 1
ATOM 740 C C . ALA A 1 94 ? -6.172 -2.226 14.166 1.00 90.56 94 ALA A C 1
ATOM 742 O O . ALA A 1 94 ? -6.251 -1.127 13.618 1.00 90.56 94 ALA A O 1
ATOM 743 N N . LEU A 1 95 ? -4.995 -2.761 14.513 1.00 92.62 95 LEU A N 1
ATOM 744 C CA . LEU A 1 95 ? -3.718 -2.115 14.211 1.00 92.62 95 LEU A CA 1
ATOM 745 C C . LEU A 1 95 ? -3.506 -1.957 12.697 1.00 92.62 95 LEU A C 1
ATOM 747 O O . LEU A 1 95 ? -3.124 -0.881 12.247 1.00 92.62 95 LEU A O 1
ATOM 751 N N . ALA A 1 96 ? -3.820 -2.983 11.902 1.00 92.88 96 ALA A N 1
ATOM 752 C CA . ALA A 1 96 ? -3.760 -2.925 10.438 1.00 92.88 96 ALA A CA 1
ATOM 753 C C . ALA A 1 96 ? -4.735 -1.904 9.823 1.00 92.88 96 ALA A C 1
ATOM 755 O O . ALA A 1 96 ? -4.489 -1.381 8.739 1.00 92.88 96 ALA A O 1
ATOM 756 N N . ALA A 1 97 ? -5.831 -1.594 10.512 1.00 90.56 97 ALA A N 1
ATOM 757 C CA . ALA A 1 97 ? -6.788 -0.580 10.092 1.00 90.56 97 ALA A CA 1
ATOM 758 C C . ALA A 1 97 ? -6.354 0.855 10.447 1.00 90.56 97 ALA A C 1
ATOM 760 O O . ALA A 1 97 ? -6.920 1.805 9.903 1.00 90.56 97 ALA A O 1
ATOM 761 N N . ILE A 1 98 ? -5.364 1.024 11.331 1.00 91.81 98 ILE A N 1
ATOM 762 C CA . ILE A 1 98 ? -4.784 2.323 11.717 1.00 91.81 98 ILE A CA 1
ATOM 763 C C . ILE A 1 98 ? -3.472 2.572 10.956 1.00 91.81 98 ILE A C 1
ATOM 765 O O . ILE A 1 98 ? -3.274 3.658 10.413 1.00 91.81 98 ILE A O 1
ATOM 769 N N . TYR A 1 99 ? -2.608 1.557 10.882 1.00 93.62 99 TYR A N 1
ATOM 770 C CA . TYR A 1 99 ? -1.254 1.636 10.339 1.00 93.62 99 TYR A CA 1
ATOM 771 C C . TYR A 1 99 ? -1.142 0.854 9.024 1.00 93.62 99 TYR A C 1
ATOM 773 O O . TYR A 1 99 ? -1.148 -0.382 9.006 1.00 93.62 99 TYR A O 1
ATOM 781 N N . HIS A 1 100 ? -1.021 1.581 7.908 1.00 92.75 100 HIS A N 1
ATOM 782 C CA . HIS A 1 100 ? -1.056 1.003 6.556 1.00 92.75 100 HIS A CA 1
ATOM 783 C C . HIS A 1 100 ? -0.034 -0.118 6.304 1.00 92.75 100 HIS A C 1
ATOM 785 O O . HIS A 1 100 ? -0.427 -1.111 5.703 1.00 92.75 100 HIS A O 1
ATOM 791 N N . PRO A 1 101 ? 1.223 -0.056 6.777 1.00 92.25 101 PRO A N 1
ATOM 792 C CA . PRO A 1 101 ? 2.199 -1.127 6.545 1.00 92.25 101 PRO A CA 1
ATOM 793 C C . PRO A 1 101 ? 1.801 -2.487 7.134 1.00 92.25 101 PRO A C 1
ATOM 795 O O . PRO A 1 101 ? 2.304 -3.522 6.704 1.00 92.25 101 PRO A O 1
ATOM 798 N N . LYS A 1 102 ? 0.892 -2.509 8.118 1.00 91.81 102 LYS A N 1
ATOM 799 C CA . LYS A 1 102 ? 0.291 -3.743 8.652 1.00 91.81 102 LYS A CA 1
ATOM 800 C C . LYS A 1 102 ? -1.002 -4.126 7.917 1.00 91.81 102 LYS A C 1
ATOM 802 O O . LYS A 1 102 ? -1.482 -5.249 8.066 1.00 91.81 102 LYS A O 1
ATOM 807 N N . SER A 1 103 ? -1.559 -3.209 7.129 1.00 92.00 103 SER A N 1
ATOM 808 C CA . SER A 1 103 ? -2.690 -3.433 6.234 1.00 92.00 103 SER A CA 1
ATOM 809 C C . SER A 1 103 ? -2.277 -4.195 4.980 1.00 92.00 103 SER A C 1
ATOM 811 O O . SER A 1 103 ? -1.160 -4.088 4.479 1.00 92.00 103 SER A O 1
ATOM 813 N N . LYS A 1 104 ? -3.233 -4.930 4.419 1.00 92.00 104 LYS A N 1
ATOM 814 C CA . LYS A 1 104 ? -3.134 -5.552 3.095 1.00 92.00 104 LYS A CA 1
ATOM 815 C C . LYS A 1 104 ? -3.919 -4.759 2.043 1.00 92.00 104 LYS A C 1
ATOM 817 O O . LYS A 1 104 ? -4.080 -5.223 0.918 1.00 92.00 104 LYS A O 1
ATOM 822 N N . ILE A 1 105 ? -4.413 -3.568 2.390 1.00 88.25 105 ILE A N 1
ATOM 823 C CA . ILE A 1 105 ? -5.003 -2.620 1.442 1.00 88.25 105 ILE A CA 1
ATOM 824 C C . ILE A 1 105 ? -3.871 -2.018 0.590 1.00 88.25 105 ILE A C 1
ATOM 826 O O . ILE A 1 105 ? -2.890 -1.519 1.142 1.00 88.25 105 ILE A O 1
ATOM 830 N N . PRO A 1 106 ? -3.961 -2.008 -0.751 1.00 88.31 106 PRO A N 1
ATOM 831 C CA . PRO A 1 106 ? -2.996 -1.304 -1.592 1.00 88.31 106 PRO A CA 1
ATOM 832 C C . PRO A 1 106 ? -2.860 0.181 -1.219 1.00 88.31 106 PRO A C 1
ATOM 834 O O . PRO A 1 106 ? -3.862 0.863 -1.014 1.00 88.31 106 PRO A O 1
ATOM 837 N N . LEU A 1 107 ? -1.631 0.711 -1.196 1.00 87.38 107 LEU A N 1
ATOM 838 C CA . LEU A 1 107 ? -1.358 2.085 -0.741 1.00 87.38 107 LEU A CA 1
ATOM 839 C C . LEU A 1 107 ? -2.168 3.152 -1.493 1.00 87.38 107 LEU A C 1
ATOM 841 O O . LEU A 1 107 ? -2.647 4.101 -0.879 1.00 87.38 107 LEU A O 1
ATOM 845 N N . TYR A 1 108 ? -2.351 2.996 -2.807 1.00 81.06 108 TYR A N 1
ATOM 846 C CA . TYR A 1 108 ? -3.140 3.942 -3.600 1.00 81.06 108 TYR A CA 1
ATOM 847 C C . TYR A 1 108 ? -4.617 3.954 -3.176 1.00 81.06 108 TYR A C 1
ATOM 849 O O . TYR A 1 108 ? -5.208 5.024 -3.094 1.00 81.06 108 TYR A O 1
ATOM 857 N N . ILE A 1 109 ? -5.191 2.793 -2.831 1.00 80.19 109 ILE A N 1
ATOM 858 C CA . ILE A 1 109 ? -6.559 2.684 -2.298 1.00 80.19 109 ILE A CA 1
ATOM 859 C C . ILE A 1 109 ? -6.612 3.297 -0.902 1.00 80.19 109 ILE A C 1
ATOM 861 O O . ILE A 1 109 ? -7.509 4.082 -0.602 1.00 80.19 109 ILE A O 1
ATOM 865 N N . TRP A 1 110 ? -5.620 2.987 -0.063 1.00 85.69 110 TRP A N 1
ATOM 866 C CA . TRP A 1 110 ? -5.525 3.548 1.279 1.00 85.69 110 TRP A CA 1
ATOM 867 C C . TRP A 1 110 ? -5.492 5.076 1.245 1.00 85.69 110 TRP A C 1
ATOM 869 O O . TRP A 1 110 ? -6.275 5.700 1.950 1.00 85.69 110 TRP A O 1
ATOM 879 N N . LYS A 1 111 ? -4.636 5.684 0.411 1.00 83.62 111 LYS A N 1
ATOM 880 C CA . LYS A 1 111 ? -4.518 7.146 0.270 1.00 83.62 111 LYS A CA 1
ATOM 881 C C . LYS A 1 111 ? -5.718 7.782 -0.451 1.00 83.62 111 LYS A C 1
ATOM 883 O O . LYS A 1 111 ? -6.015 8.940 -0.178 1.00 83.62 111 LYS A O 1
ATOM 888 N N . ALA A 1 112 ? -6.414 7.049 -1.325 1.00 78.62 112 ALA A N 1
ATOM 889 C CA . ALA A 1 112 ? -7.626 7.528 -1.997 1.00 78.62 112 ALA A CA 1
ATOM 890 C C . ALA A 1 112 ? -8.848 7.580 -1.067 1.00 78.62 112 ALA A C 1
ATOM 892 O O . ALA A 1 112 ? -9.747 8.393 -1.282 1.00 78.62 112 ALA A O 1
ATOM 893 N N . ALA A 1 113 ? -8.894 6.734 -0.033 1.00 70.56 113 ALA A N 1
ATOM 894 C CA . ALA A 1 113 ? -9.982 6.766 0.932 1.00 70.56 113 ALA A CA 1
ATOM 895 C C . ALA A 1 113 ? -9.957 8.090 1.730 1.00 70.56 113 ALA A C 1
ATOM 897 O O . ALA A 1 113 ? -8.913 8.445 2.301 1.00 70.56 113 ALA A O 1
ATOM 898 N N . PRO A 1 114 ? -11.084 8.823 1.804 1.00 68.38 114 PRO A N 1
ATOM 899 C CA . PRO A 1 114 ? -11.146 10.077 2.542 1.00 68.38 114 PRO A CA 1
ATOM 900 C C . PRO A 1 114 ? -10.797 9.841 4.015 1.00 68.38 114 PRO A C 1
ATOM 902 O O . PRO A 1 114 ? -11.264 8.897 4.648 1.00 68.38 114 PRO A O 1
ATOM 905 N N . SER A 1 115 ? -9.948 10.704 4.573 1.00 67.31 115 SER A N 1
ATOM 906 C CA . SER A 1 115 ? -9.539 10.649 5.983 1.00 67.31 115 SER A CA 1
ATOM 907 C C . SER A 1 115 ? -10.640 11.125 6.943 1.00 67.31 115 SER A C 1
ATOM 909 O O . SER A 1 115 ? -10.557 10.894 8.150 1.00 67.31 115 SER A O 1
ATOM 911 N N . THR A 1 116 ? -11.685 11.772 6.430 1.00 63.34 116 THR A N 1
ATOM 912 C CA . THR A 1 116 ? -12.781 12.341 7.219 1.00 63.34 116 THR A CA 1
ATOM 913 C C . THR A 1 116 ? -14.053 11.501 7.111 1.00 63.34 116 THR A C 1
ATOM 915 O O . THR A 1 116 ? -14.331 10.876 6.086 1.00 63.34 116 THR A O 1
ATOM 918 N N . SER A 1 117 ? -14.829 11.474 8.199 1.00 51.78 117 SER A N 1
ATOM 919 C CA . SER A 1 117 ? -15.923 10.514 8.385 1.00 51.78 117 SER A CA 1
ATOM 920 C C . SER A 1 117 ? -17.109 10.742 7.451 1.00 51.78 117 SER A C 1
ATOM 922 O O . SER A 1 117 ? -17.830 9.805 7.135 1.00 51.78 117 SER A O 1
ATOM 924 N N . ASN A 1 118 ? -17.282 11.954 6.924 1.00 55.53 118 ASN A N 1
ATOM 925 C CA . ASN A 1 118 ? -18.520 12.339 6.254 1.00 55.53 118 ASN A CA 1
ATOM 926 C C . ASN A 1 118 ? -18.832 11.532 4.974 1.00 55.53 118 ASN A C 1
ATOM 928 O O . ASN A 1 118 ? -19.993 11.402 4.614 1.00 55.53 118 ASN A O 1
ATOM 932 N N . GLY A 1 119 ? -17.836 10.970 4.282 1.00 53.53 119 GLY A N 1
ATOM 933 C CA . GLY A 1 119 ? -18.073 10.149 3.085 1.00 53.53 119 GLY A CA 1
ATOM 934 C C . GLY A 1 119 ? -18.471 8.709 3.422 1.00 53.53 119 GLY A C 1
ATOM 935 O O . GLY A 1 119 ? -19.592 8.281 3.149 1.00 53.53 119 GLY A O 1
ATOM 936 N N . ASN A 1 120 ? -17.555 7.973 4.058 1.00 51.62 120 ASN A N 1
ATOM 937 C CA . ASN A 1 120 ? -17.769 6.565 4.404 1.00 51.62 120 ASN A CA 1
ATOM 938 C C . ASN A 1 120 ? -18.878 6.391 5.440 1.00 51.62 120 ASN A C 1
ATOM 940 O O . ASN A 1 120 ? -19.728 5.523 5.290 1.00 51.62 120 ASN A O 1
ATOM 944 N N . GLU A 1 121 ? -18.916 7.220 6.481 1.00 53.56 121 GLU A N 1
ATOM 945 C CA . GLU A 1 121 ? -19.925 7.092 7.529 1.00 53.56 121 GLU A CA 1
ATOM 946 C C . GLU A 1 121 ? -21.324 7.432 7.014 1.00 53.56 121 GLU A C 1
ATOM 948 O O . GLU A 1 121 ? -22.277 6.783 7.423 1.00 53.56 121 GLU A O 1
ATOM 953 N N . GLN A 1 122 ? -21.473 8.365 6.062 1.00 56.00 122 GLN A N 1
ATOM 954 C CA . GLN A 1 122 ? -22.766 8.584 5.404 1.00 56.00 122 GLN A CA 1
ATOM 955 C C . GLN A 1 122 ? -23.154 7.463 4.437 1.00 56.00 122 GLN A C 1
ATOM 957 O O . GLN A 1 122 ? -24.347 7.174 4.314 1.00 56.00 122 GLN A O 1
ATOM 962 N N . ALA A 1 123 ? -22.188 6.809 3.784 1.00 52.94 123 ALA A N 1
ATOM 963 C CA . ALA A 1 123 ? -22.454 5.592 3.018 1.00 52.94 123 ALA A CA 1
ATOM 964 C C . ALA A 1 123 ? -22.960 4.471 3.944 1.00 52.94 123 ALA A C 1
ATOM 966 O O . ALA A 1 123 ? -23.984 3.848 3.664 1.00 52.94 123 ALA A O 1
ATOM 967 N N . HIS A 1 124 ? -22.330 4.306 5.111 1.00 53.72 124 HIS A N 1
ATOM 968 C CA . HIS A 1 124 ? -22.778 3.372 6.142 1.00 53.72 124 HIS A CA 1
ATOM 969 C C . HIS A 1 124 ? -24.055 3.823 6.856 1.00 53.72 124 HIS A C 1
ATOM 971 O O . HIS A 1 124 ? -24.803 2.973 7.315 1.00 53.72 124 HIS A O 1
ATOM 977 N N . ARG A 1 125 ? -24.361 5.123 6.946 1.00 60.03 125 ARG A N 1
ATOM 978 C CA . ARG A 1 125 ? -25.551 5.642 7.645 1.00 60.03 125 ARG A CA 1
ATOM 979 C C . ARG A 1 125 ? -26.840 5.128 7.021 1.00 60.03 125 ARG A C 1
ATOM 981 O O . ARG A 1 125 ? -27.756 4.781 7.758 1.00 60.03 125 ARG A O 1
ATOM 988 N N . ASN A 1 126 ? -26.909 5.067 5.692 1.00 60.41 126 ASN A N 1
ATOM 989 C CA . ASN A 1 126 ? -28.096 4.551 5.004 1.00 60.41 126 ASN A CA 1
ATOM 990 C C . ASN A 1 126 ? -28.223 3.038 5.235 1.00 60.41 126 ASN A C 1
ATOM 992 O O . ASN A 1 126 ? -29.284 2.570 5.630 1.00 60.41 126 ASN A O 1
ATOM 996 N N . ILE A 1 127 ? -27.112 2.298 5.127 1.00 59.38 127 ILE A N 1
ATOM 997 C CA . ILE A 1 127 ? -27.063 0.852 5.401 1.00 59.38 127 ILE A CA 1
ATOM 998 C C . ILE A 1 127 ? -27.431 0.550 6.861 1.00 59.38 127 ILE A C 1
ATOM 1000 O O . ILE A 1 127 ? -28.209 -0.355 7.128 1.00 59.38 127 ILE A O 1
ATOM 1004 N N . ASN A 1 128 ? -26.921 1.325 7.816 1.00 61.09 128 ASN A N 1
ATOM 1005 C CA . ASN A 1 128 ? -27.185 1.148 9.242 1.00 61.09 128 ASN A CA 1
ATOM 1006 C C . ASN A 1 128 ? -28.611 1.555 9.624 1.00 61.09 128 ASN A C 1
ATOM 1008 O O . ASN A 1 128 ? -29.158 1.014 10.580 1.00 61.09 128 ASN A O 1
ATOM 1012 N N . ARG A 1 129 ? -29.231 2.496 8.906 1.00 63.16 129 ARG A N 1
ATOM 1013 C CA . ARG A 1 129 ? -30.634 2.856 9.135 1.00 63.16 129 ARG A CA 1
ATOM 1014 C C . ARG A 1 129 ? -31.578 1.791 8.584 1.00 63.16 129 ARG A C 1
ATOM 1016 O O . ARG A 1 129 ? -32.544 1.438 9.252 1.00 63.16 129 ARG A O 1
ATOM 1023 N N . ASP A 1 130 ? -31.264 1.269 7.405 1.00 61.91 130 ASP A N 1
ATOM 1024 C CA . ASP A 1 130 ? -32.180 0.424 6.643 1.00 61.91 130 ASP A CA 1
ATOM 1025 C C . ASP A 1 130 ? -31.903 -1.088 6.851 1.00 61.91 130 ASP A C 1
ATOM 1027 O O . ASP A 1 130 ? -32.775 -1.917 6.607 1.00 61.91 130 ASP A O 1
ATOM 1031 N N . GLY A 1 131 ? -30.721 -1.461 7.361 1.00 58.69 131 GLY A N 1
ATOM 1032 C CA . GLY A 1 131 ? -30.221 -2.843 7.443 1.00 58.69 131 GLY A CA 1
ATOM 1033 C C . GLY A 1 131 ? -30.074 -3.442 8.849 1.00 58.69 131 GLY A C 1
ATOM 1034 O O . GLY A 1 131 ? -29.396 -4.459 9.016 1.00 58.69 131 GLY A O 1
ATOM 1035 N N . THR A 1 132 ? -30.672 -2.852 9.888 1.00 57.56 132 THR A N 1
ATOM 1036 C CA . THR A 1 132 ? -30.614 -3.447 11.238 1.00 57.56 132 THR A CA 1
ATOM 1037 C C . THR A 1 132 ? -31.548 -4.657 11.371 1.00 57.56 132 THR A C 1
ATOM 1039 O O . THR A 1 132 ? -32.650 -4.672 10.834 1.00 57.56 132 THR A O 1
ATOM 1042 N N . LYS A 1 133 ? -31.115 -5.682 12.127 1.00 66.25 133 LYS A N 1
ATOM 1043 C CA . LYS A 1 133 ? -31.864 -6.933 12.412 1.00 66.25 133 LYS A CA 1
ATOM 1044 C C . LYS A 1 133 ? -32.144 -7.840 11.201 1.00 66.25 133 LYS A C 1
ATOM 1046 O O . LYS A 1 133 ? -33.057 -8.663 11.249 1.00 66.25 133 LYS A O 1
ATOM 1051 N N . LEU A 1 134 ? -31.353 -7.734 10.139 1.00 64.31 134 LEU A N 1
ATOM 1052 C CA . LEU A 1 134 ? -31.422 -8.666 9.016 1.00 64.31 134 LEU A CA 1
ATOM 1053 C C . LEU A 1 134 ? -30.735 -9.999 9.354 1.00 64.31 134 LEU A C 1
ATOM 1055 O O . LEU A 1 134 ? -29.745 -10.040 10.086 1.00 64.31 134 LEU A O 1
ATOM 1059 N N . SER A 1 135 ? -31.239 -11.099 8.788 1.00 70.31 135 SER A N 1
ATOM 1060 C CA . SER A 1 135 ? -30.472 -12.349 8.732 1.00 70.31 135 SER A CA 1
ATOM 1061 C C . SER A 1 135 ? -29.216 -12.140 7.877 1.00 70.31 135 SER A C 1
ATOM 1063 O O . SER A 1 135 ? -29.204 -11.277 7.003 1.00 70.31 135 SER A O 1
ATOM 1065 N N . VAL A 1 136 ? -28.158 -12.930 8.083 1.00 58.47 136 VAL A N 1
ATOM 1066 C CA . VAL A 1 136 ? -26.880 -12.760 7.353 1.00 58.47 136 VAL A CA 1
ATOM 1067 C C . VAL A 1 136 ? -27.074 -12.771 5.830 1.00 58.47 136 VAL A C 1
ATOM 1069 O O . VAL A 1 136 ? -26.476 -11.964 5.125 1.00 58.47 136 VAL A O 1
ATOM 1072 N N . VAL A 1 137 ? -27.952 -13.640 5.317 1.00 65.38 137 VAL A N 1
ATOM 1073 C CA . VAL A 1 137 ? -28.270 -13.712 3.880 1.00 65.38 137 VAL A CA 1
ATOM 1074 C C . VAL A 1 137 ? -29.004 -12.456 3.408 1.00 65.38 137 VAL A C 1
ATOM 1076 O O . VAL A 1 137 ? -28.634 -11.890 2.383 1.00 65.38 137 VAL A O 1
ATOM 1079 N N . ALA A 1 138 ? -29.993 -11.983 4.172 1.00 66.06 138 ALA A N 1
ATOM 1080 C CA . ALA A 1 138 ? -30.721 -10.761 3.844 1.00 66.06 138 ALA A CA 1
ATOM 1081 C C . ALA A 1 138 ? -29.811 -9.525 3.909 1.00 66.06 138 ALA A C 1
ATOM 1083 O O . ALA A 1 138 ? -29.913 -8.654 3.056 1.00 66.06 138 ALA A O 1
ATOM 1084 N N . ALA A 1 139 ? -28.878 -9.472 4.863 1.00 63.16 139 ALA A N 1
ATOM 1085 C CA . ALA A 1 139 ? -27.888 -8.406 4.967 1.00 63.16 139 ALA A CA 1
ATOM 1086 C C . ALA A 1 139 ? -26.940 -8.383 3.758 1.00 63.16 139 ALA A C 1
ATOM 1088 O O . ALA A 1 139 ? -26.654 -7.311 3.231 1.00 63.16 139 ALA A O 1
ATOM 1089 N N . LE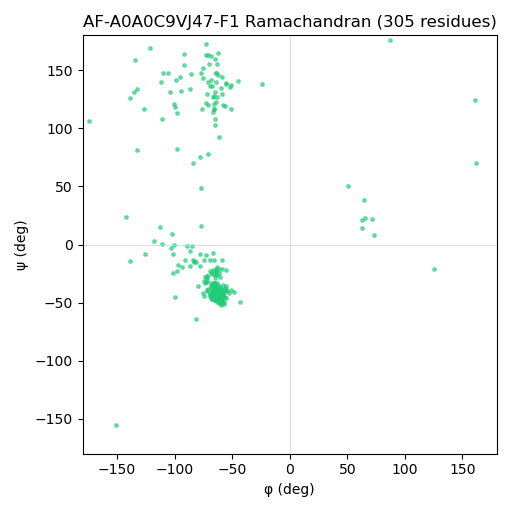U A 1 140 ? -26.490 -9.552 3.284 1.00 62.69 140 LEU A N 1
ATOM 1090 C CA . LEU A 1 140 ? -25.653 -9.662 2.085 1.00 62.69 140 LEU A CA 1
ATOM 1091 C C . LEU A 1 140 ? -26.398 -9.217 0.824 1.00 62.69 140 LEU A C 1
ATOM 1093 O O . LEU A 1 140 ? -25.867 -8.420 0.059 1.00 62.69 140 LEU A O 1
ATOM 1097 N N . GLN A 1 141 ? -27.627 -9.696 0.619 1.00 72.00 141 GLN A N 1
ATOM 1098 C CA . GLN A 1 141 ? -28.446 -9.313 -0.537 1.00 72.00 141 GLN A CA 1
ATOM 1099 C C . GLN A 1 141 ? -28.809 -7.824 -0.508 1.00 72.00 141 GLN A C 1
ATOM 1101 O O . GLN A 1 141 ? -28.759 -7.152 -1.536 1.00 72.00 141 GLN A O 1
ATOM 1106 N N . PHE A 1 142 ? -29.129 -7.296 0.674 1.00 71.69 142 PHE A N 1
ATOM 1107 C CA . PHE A 1 142 ? -29.407 -5.879 0.869 1.00 71.69 142 PHE A CA 1
ATOM 1108 C C . PHE A 1 142 ? -28.168 -5.020 0.590 1.00 71.69 142 PHE A C 1
ATOM 1110 O O . PHE A 1 142 ? -28.250 -4.064 -0.175 1.00 71.69 142 PHE A O 1
ATOM 1117 N N . GLY A 1 143 ? -27.008 -5.397 1.141 1.00 66.75 143 GLY A N 1
ATOM 1118 C CA . GLY A 1 143 ? -25.733 -4.729 0.874 1.00 66.75 143 GLY A CA 1
ATOM 1119 C C . GLY A 1 143 ? -25.383 -4.723 -0.615 1.00 66.75 143 GLY A C 1
ATOM 1120 O O . GLY A 1 143 ? -25.080 -3.669 -1.159 1.00 66.75 143 GLY A O 1
ATOM 1121 N N . GLN A 1 144 ? -25.543 -5.862 -1.300 1.00 71.19 144 GLN A N 1
ATOM 1122 C CA . GLN A 1 144 ? -25.356 -5.957 -2.753 1.00 71.19 144 GLN A CA 1
ATOM 1123 C C . GLN A 1 144 ? -26.270 -5.004 -3.532 1.00 71.19 144 GLN A C 1
ATOM 1125 O O . GLN A 1 144 ? -25.821 -4.381 -4.492 1.00 71.19 144 GLN A O 1
ATOM 1130 N N . GLY A 1 145 ? -27.538 -4.873 -3.129 1.00 73.19 145 GLY A N 1
ATOM 1131 C CA . GLY A 1 145 ? -28.472 -3.930 -3.748 1.00 73.19 145 GLY A CA 1
ATOM 1132 C C . GLY A 1 145 ? -28.053 -2.472 -3.548 1.00 73.19 145 GLY A C 1
ATOM 1133 O O . GLY A 1 145 ? -28.085 -1.684 -4.491 1.00 73.19 145 GLY A O 1
ATOM 1134 N N . VAL A 1 146 ? -27.602 -2.114 -2.342 1.00 70.06 146 VAL A N 1
ATOM 1135 C CA . VAL A 1 146 ? -27.095 -0.764 -2.048 1.00 70.06 146 VAL A CA 1
ATOM 1136 C C . VAL A 1 146 ? -25.842 -0.451 -2.869 1.00 70.06 146 VAL A C 1
ATOM 1138 O O . VAL A 1 146 ? -25.777 0.617 -3.482 1.00 70.06 146 VAL A O 1
ATOM 1141 N N . ASP A 1 147 ? -24.889 -1.383 -2.930 1.00 68.12 147 ASP A N 1
ATOM 1142 C CA . ASP A 1 147 ? -23.663 -1.239 -3.720 1.00 68.12 147 ASP A CA 1
ATOM 1143 C C . ASP A 1 147 ? -23.987 -1.062 -5.213 1.00 68.12 147 ASP A C 1
ATOM 1145 O O . ASP A 1 147 ? -23.437 -0.176 -5.870 1.00 68.12 147 ASP A O 1
ATOM 1149 N N . TYR A 1 148 ? -24.924 -1.857 -5.745 1.00 72.44 148 TYR A N 1
ATOM 1150 C CA . TYR A 1 148 ? -25.372 -1.761 -7.137 1.00 72.44 148 TYR A CA 1
ATOM 1151 C C . TYR A 1 148 ? -25.939 -0.371 -7.457 1.00 72.44 148 TYR A C 1
ATOM 1153 O O . TYR A 1 148 ? -25.507 0.265 -8.418 1.00 72.44 148 TYR A O 1
ATOM 1161 N N . HIS A 1 149 ? -26.839 0.147 -6.618 1.00 73.25 149 HIS A N 1
ATOM 1162 C CA . HIS A 1 149 ? -27.418 1.479 -6.810 1.00 73.25 149 HIS A CA 1
ATOM 1163 C C . HIS A 1 149 ? -26.389 2.608 -6.676 1.00 73.25 149 HIS A C 1
ATOM 1165 O O . HIS A 1 149 ? -26.484 3.623 -7.367 1.00 73.25 149 HIS A O 1
ATOM 1171 N N . GLN A 1 150 ? -25.384 2.454 -5.809 1.00 71.19 150 GLN A N 1
ATOM 1172 C CA . GLN A 1 150 ? -24.291 3.423 -5.716 1.00 71.19 150 GLN A CA 1
ATOM 1173 C C . GLN A 1 150 ? -23.424 3.426 -6.975 1.00 71.19 150 GLN A C 1
ATOM 1175 O O . GLN A 1 150 ? -23.088 4.503 -7.466 1.00 71.19 150 GLN A O 1
ATOM 1180 N N . LEU A 1 151 ? -23.091 2.252 -7.517 1.00 72.75 151 LEU A N 1
ATOM 1181 C CA . LEU A 1 151 ? -22.329 2.140 -8.762 1.00 72.75 151 LEU A CA 1
ATOM 1182 C C . LEU A 1 151 ? -23.092 2.739 -9.947 1.00 72.75 151 LEU A C 1
ATOM 1184 O O . LEU A 1 151 ? -22.521 3.525 -10.698 1.00 72.75 151 LEU A O 1
ATOM 1188 N N . GLU A 1 152 ? -24.383 2.437 -10.068 1.00 75.62 152 GLU A N 1
ATOM 1189 C CA . GLU A 1 152 ? -25.258 3.004 -11.099 1.00 75.62 152 GLU A CA 1
ATOM 1190 C C . GLU A 1 152 ? -25.356 4.534 -10.976 1.00 75.62 152 GLU A C 1
ATOM 1192 O O . GLU A 1 152 ? -25.234 5.253 -11.967 1.00 75.62 152 GLU A O 1
ATOM 1197 N N . SER A 1 153 ? -25.470 5.062 -9.752 1.00 73.19 153 SER A N 1
ATOM 1198 C CA . SER A 1 153 ? -25.466 6.509 -9.521 1.00 73.19 153 SER A CA 1
ATOM 1199 C C . SER A 1 153 ? -24.126 7.166 -9.862 1.00 73.19 153 SER A C 1
ATOM 1201 O O . SER A 1 153 ? -24.120 8.319 -10.298 1.00 73.19 153 SER A O 1
ATOM 1203 N N . ILE A 1 154 ? -22.996 6.489 -9.634 1.00 68.81 154 ILE A N 1
ATOM 1204 C CA . ILE A 1 154 ? -21.674 6.985 -10.037 1.00 68.81 154 ILE A CA 1
ATOM 1205 C C . ILE A 1 154 ? -21.581 7.019 -11.564 1.00 68.81 154 ILE A C 1
ATOM 1207 O O . ILE A 1 154 ? -21.115 8.014 -12.115 1.00 68.81 154 ILE A O 1
ATOM 1211 N N . ASP A 1 155 ? -22.051 5.975 -12.244 1.00 71.00 155 ASP A N 1
ATOM 1212 C CA . ASP A 1 155 ? -22.020 5.888 -13.704 1.00 71.00 155 ASP A CA 1
ATOM 1213 C C . ASP A 1 155 ? -22.910 6.953 -14.366 1.00 71.00 155 ASP A C 1
ATOM 1215 O O . ASP A 1 155 ? -22.473 7.664 -15.272 1.00 71.00 155 ASP A O 1
ATOM 1219 N N . LEU A 1 156 ? -24.119 7.169 -13.836 1.00 76.81 156 LEU A N 1
ATOM 1220 C CA . LEU A 1 156 ? -25.009 8.267 -14.231 1.00 76.81 156 LEU A CA 1
ATOM 1221 C C . LEU A 1 156 ? -24.354 9.641 -14.049 1.00 76.81 156 LEU A C 1
ATOM 1223 O O . LEU A 1 156 ? -24.446 10.492 -14.938 1.00 76.81 156 LEU A O 1
ATOM 1227 N N . LEU A 1 157 ? -23.654 9.851 -12.934 1.00 72.75 157 LEU A N 1
ATOM 1228 C CA . LEU A 1 157 ? -22.948 11.101 -12.665 1.00 72.75 157 LEU A CA 1
ATOM 1229 C C . LEU A 1 157 ? -21.774 11.316 -13.626 1.00 72.75 157 LEU A C 1
ATOM 1231 O O . LEU A 1 157 ? -21.553 12.441 -14.071 1.00 72.75 157 LEU A O 1
ATOM 1235 N N . ILE A 1 158 ? -21.012 10.267 -13.935 1.00 66.06 158 ILE A N 1
ATOM 1236 C CA . ILE A 1 158 ? -19.875 10.342 -14.860 1.00 66.06 158 ILE A CA 1
ATOM 1237 C C . ILE A 1 158 ? -20.365 10.590 -16.289 1.00 66.06 158 ILE A C 1
ATOM 1239 O O . ILE A 1 158 ? -19.821 11.451 -16.977 1.00 66.06 158 ILE A O 1
ATOM 1243 N N . SER A 1 159 ? -21.392 9.858 -16.716 1.00 72.44 159 SER A N 1
ATOM 1244 C CA . SER A 1 159 ? -21.874 9.859 -18.098 1.00 72.44 159 SER A CA 1
ATOM 1245 C C . SER A 1 159 ? -22.760 11.062 -18.423 1.00 72.44 159 SER A C 1
ATOM 1247 O O . SER A 1 159 ? -22.688 11.596 -19.526 1.00 72.44 159 SER A O 1
ATOM 1249 N N . HIS A 1 160 ? -23.578 11.514 -17.467 1.00 79.19 160 HIS A N 1
ATOM 1250 C CA . HIS A 1 160 ? -24.620 12.520 -17.708 1.00 79.19 160 HIS A CA 1
ATOM 1251 C C . HIS A 1 160 ? -24.537 13.730 -16.769 1.00 79.19 160 HIS A C 1
ATOM 1253 O O . HIS A 1 160 ? -25.262 14.702 -16.964 1.00 79.19 160 HIS A O 1
ATOM 1259 N N . GLY A 1 161 ? -23.683 13.697 -15.740 1.00 73.81 161 GLY A N 1
ATOM 1260 C CA . GLY A 1 161 ? -23.606 14.764 -14.738 1.00 73.81 161 GLY A CA 1
ATOM 1261 C C . GLY A 1 161 ? -24.781 14.793 -13.752 1.00 73.81 161 GLY A C 1
ATOM 1262 O O . GLY A 1 161 ? -24.879 15.733 -12.968 1.00 73.81 161 GLY A O 1
ATOM 1263 N N . ILE A 1 162 ? -25.655 13.783 -13.769 1.00 72.81 162 ILE A N 1
ATOM 1264 C CA . ILE A 1 162 ? -26.878 13.724 -12.956 1.00 72.81 162 ILE A CA 1
ATOM 1265 C C . ILE A 1 162 ? -26.601 12.947 -11.662 1.00 72.81 162 ILE A C 1
ATOM 1267 O O . ILE A 1 162 ? -26.024 11.863 -11.694 1.00 72.81 162 ILE A O 1
ATOM 1271 N N . SER A 1 163 ? -27.017 13.495 -10.517 1.00 66.94 163 SER A N 1
ATOM 1272 C CA . SER A 1 163 ? -26.893 12.864 -9.195 1.00 66.94 163 SER A CA 1
ATOM 1273 C C . SER A 1 163 ? -28.270 12.495 -8.643 1.00 66.94 163 SER A C 1
ATOM 1275 O O . SER A 1 163 ? -29.200 13.290 -8.728 1.00 66.94 163 SER A O 1
ATOM 1277 N N . HIS A 1 164 ? -28.398 11.324 -8.011 1.00 62.41 164 HIS A N 1
ATOM 1278 C CA . HIS A 1 164 ? -29.651 10.876 -7.384 1.00 62.41 164 HIS A CA 1
ATOM 1279 C C . HIS A 1 164 ? -30.053 11.674 -6.131 1.00 62.41 164 HIS A C 1
ATOM 1281 O O . HIS A 1 164 ? -31.183 11.546 -5.657 1.00 62.41 164 HIS A O 1
ATOM 1287 N N . ARG A 1 165 ? -29.148 12.479 -5.559 1.00 55.41 165 ARG A N 1
ATOM 1288 C CA . ARG A 1 165 ? -29.448 13.328 -4.397 1.00 55.41 165 ARG A CA 1
ATOM 1289 C C . ARG A 1 165 ? -29.768 14.756 -4.832 1.00 55.41 165 ARG A C 1
ATOM 1291 O O . ARG A 1 165 ? -28.933 15.641 -4.680 1.00 55.41 165 ARG A O 1
ATOM 1298 N N . ASP A 1 166 ? -31.011 14.981 -5.242 1.00 43.78 166 ASP A N 1
ATOM 1299 C CA . ASP A 1 166 ? -31.661 16.285 -5.075 1.00 43.78 166 ASP A CA 1
ATOM 1300 C C . ASP A 1 166 ? -32.111 16.413 -3.608 1.00 43.78 166 ASP A C 1
ATOM 1302 O O . ASP A 1 166 ? -33.276 16.240 -3.256 1.00 43.78 166 ASP A O 1
ATOM 1306 N N . GLN A 1 167 ? -31.165 16.658 -2.696 1.00 46.06 167 GLN A N 1
ATOM 1307 C CA . GLN A 1 167 ? -31.514 17.283 -1.421 1.00 46.06 167 GLN A CA 1
ATOM 1308 C C . GLN A 1 167 ? -31.172 18.763 -1.506 1.00 46.06 167 GLN A C 1
ATOM 1310 O O . GLN A 1 167 ? -30.016 19.147 -1.671 1.00 46.06 167 GLN A O 1
ATOM 1315 N N . VAL A 1 168 ? -32.206 19.589 -1.366 1.00 41.69 168 VAL A N 1
ATOM 1316 C CA . VAL A 1 168 ? -32.105 21.037 -1.201 1.00 41.69 168 VAL A CA 1
ATOM 1317 C C . VAL A 1 168 ? -31.322 21.319 0.086 1.00 41.69 168 VAL A C 1
ATOM 1319 O O . VAL A 1 168 ? -31.905 21.307 1.162 1.00 41.69 168 VAL A O 1
ATOM 1322 N N . GLN A 1 169 ? -29.999 21.484 -0.034 1.00 38.44 169 GLN A N 1
ATOM 1323 C CA . GLN A 1 169 ? -29.087 22.347 0.744 1.00 38.44 169 GLN A CA 1
ATOM 1324 C C . GLN A 1 169 ? -27.624 21.882 0.579 1.00 38.44 169 GLN A C 1
ATOM 1326 O O . GLN A 1 169 ? -26.995 21.382 1.506 1.00 38.44 169 GLN A O 1
ATOM 1331 N N . THR A 1 170 ? -27.047 22.074 -0.607 1.00 42.88 170 THR A N 1
ATOM 1332 C CA . THR A 1 170 ? -25.606 21.844 -0.853 1.00 42.88 170 THR A CA 1
ATOM 1333 C C . THR A 1 170 ? -24.988 22.873 -1.800 1.00 42.88 170 THR A C 1
ATOM 1335 O O . THR A 1 170 ? -23.913 22.650 -2.350 1.00 42.88 170 THR A O 1
ATOM 1338 N N . TYR A 1 171 ? -25.580 24.068 -1.904 1.00 40.22 171 TYR A N 1
ATOM 1339 C CA . TYR A 1 171 ? -24.954 25.213 -2.584 1.00 40.22 171 TYR A CA 1
ATOM 1340 C C . TYR A 1 171 ? -23.593 25.615 -1.963 1.00 40.22 171 TYR A C 1
ATOM 1342 O O . TYR A 1 171 ? -22.821 26.331 -2.588 1.00 40.22 171 TYR A O 1
ATOM 1350 N N . PHE A 1 172 ? -23.256 25.107 -0.767 1.00 39.84 172 PHE A N 1
ATOM 1351 C CA . PHE A 1 172 ? -21.962 25.310 -0.099 1.00 39.84 172 PHE A CA 1
ATOM 1352 C C . PHE A 1 172 ? -20.990 24.111 -0.174 1.00 39.84 172 PHE A C 1
ATOM 1354 O O . PHE A 1 172 ? -19.860 24.232 0.292 1.00 39.84 172 PHE A O 1
ATOM 1361 N N . THR A 1 173 ? -21.365 22.965 -0.762 1.00 44.94 173 THR A N 1
ATOM 1362 C CA . THR A 1 173 ? -20.468 21.786 -0.899 1.00 44.94 173 THR A CA 1
ATOM 1363 C C . THR A 1 173 ? -20.041 21.483 -2.335 1.00 44.94 173 THR A C 1
ATOM 1365 O O . THR A 1 173 ? -19.254 20.561 -2.555 1.00 44.94 173 THR A O 1
ATOM 1368 N N . ASP A 1 174 ? -20.487 22.278 -3.304 1.00 50.72 174 ASP A N 1
ATOM 1369 C CA . ASP A 1 174 ? -19.981 22.243 -4.679 1.00 50.72 174 ASP A CA 1
ATOM 1370 C C . ASP A 1 174 ? -18.446 22.444 -4.768 1.00 50.72 174 ASP A C 1
ATOM 1372 O O . ASP A 1 174 ? -17.783 21.691 -5.482 1.00 50.72 174 ASP A O 1
ATOM 1376 N N . PRO A 1 175 ? -17.805 23.307 -3.942 1.00 47.00 175 PRO A N 1
ATOM 1377 C CA . PRO A 1 175 ? -16.347 23.411 -3.919 1.00 47.00 175 PRO A CA 1
ATOM 1378 C C . PRO A 1 175 ? -15.674 22.119 -3.460 1.00 47.00 175 PRO A C 1
ATOM 1380 O O . PRO A 1 175 ? -14.630 21.762 -3.985 1.00 47.00 175 PRO A O 1
ATOM 1383 N N . ALA A 1 176 ? -16.261 21.385 -2.510 1.00 45.88 176 ALA A N 1
ATOM 1384 C CA . ALA A 1 176 ? -15.682 20.136 -2.023 1.00 45.88 176 ALA A CA 1
ATOM 1385 C C . ALA A 1 176 ? -15.752 19.044 -3.097 1.00 45.88 176 ALA A C 1
ATOM 1387 O O . ALA A 1 176 ? -14.767 18.349 -3.323 1.00 45.88 176 ALA A O 1
ATOM 1388 N N . MET A 1 177 ? -16.880 18.925 -3.802 1.00 50.19 177 MET A N 1
ATOM 1389 C CA . MET A 1 177 ? -17.053 17.950 -4.882 1.00 50.19 177 MET A CA 1
ATOM 1390 C C . MET A 1 177 ? -16.230 18.308 -6.128 1.00 50.19 177 MET A C 1
ATOM 1392 O O . MET A 1 177 ? -15.631 17.421 -6.738 1.00 50.19 177 MET A O 1
ATOM 1396 N N . HIS A 1 178 ? -16.128 19.596 -6.470 1.00 53.28 178 HIS A N 1
ATOM 1397 C CA . HIS A 1 178 ? -15.202 20.094 -7.485 1.00 53.28 178 HIS A CA 1
ATOM 1398 C C . HIS A 1 178 ? -13.748 19.820 -7.084 1.00 53.28 178 HIS A C 1
ATOM 1400 O O . HIS A 1 178 ? -13.007 19.245 -7.873 1.00 53.28 178 HIS A O 1
ATOM 1406 N N . CYS A 1 179 ? -13.358 20.106 -5.839 1.00 52.88 179 CYS A N 1
ATOM 1407 C CA . CYS A 1 179 ? -12.040 19.763 -5.308 1.00 52.88 179 CYS A CA 1
ATOM 1408 C C . CYS A 1 179 ? -11.779 18.256 -5.362 1.00 52.88 179 CYS A C 1
ATOM 1410 O O . CYS A 1 179 ? -10.698 17.868 -5.776 1.00 52.88 179 CYS A O 1
ATOM 1412 N N . PHE A 1 180 ? -12.743 17.391 -5.030 1.00 52.03 180 PHE A N 1
ATOM 1413 C CA . PHE A 1 180 ? -12.577 15.941 -5.176 1.00 52.03 180 PHE A CA 1
ATOM 1414 C C . PHE A 1 180 ? -12.378 15.536 -6.639 1.00 52.03 180 PHE A C 1
ATOM 1416 O O . PHE A 1 180 ? -11.436 14.805 -6.928 1.00 52.03 180 PHE A O 1
ATOM 1423 N N . LYS A 1 181 ? -13.197 16.036 -7.576 1.00 58.59 181 LYS A N 1
ATOM 1424 C CA . LYS A 1 181 ? -13.042 15.757 -9.016 1.00 58.59 181 LYS A CA 1
ATOM 1425 C C . LYS A 1 181 ? -11.700 16.259 -9.554 1.00 58.59 181 LYS A C 1
ATOM 1427 O O . LYS A 1 181 ? -11.030 15.533 -10.281 1.00 58.59 181 LYS A O 1
ATOM 1432 N N . VAL A 1 182 ? -11.289 17.466 -9.168 1.00 64.38 182 VAL A N 1
ATOM 1433 C CA . VAL A 1 182 ? -10.015 18.077 -9.565 1.00 64.38 182 VAL A CA 1
ATOM 1434 C C . VAL A 1 182 ? -8.841 17.317 -8.956 1.00 64.38 182 VAL A C 1
ATOM 1436 O O . VAL A 1 182 ? -7.927 16.953 -9.683 1.00 64.38 182 VAL A O 1
ATOM 1439 N N . VAL A 1 183 ? -8.870 16.997 -7.661 1.00 67.19 183 VAL A N 1
ATOM 1440 C CA . VAL A 1 183 ? -7.814 16.223 -6.987 1.00 67.19 183 VAL A CA 1
ATOM 1441 C C . VAL A 1 183 ? -7.699 14.832 -7.596 1.00 67.19 183 VAL A C 1
ATOM 1443 O O . VAL A 1 183 ? -6.587 14.392 -7.875 1.00 67.19 183 VAL A O 1
ATOM 1446 N N . PHE A 1 184 ? -8.819 14.162 -7.870 1.00 64.00 184 PHE A N 1
ATOM 1447 C CA . PHE A 1 184 ? -8.814 12.838 -8.486 1.00 64.00 184 PHE A CA 1
ATOM 1448 C C . PHE A 1 184 ? -8.309 12.889 -9.933 1.00 64.00 184 PHE A C 1
ATOM 1450 O O . PHE A 1 184 ? -7.506 12.049 -10.332 1.00 64.00 184 PHE A O 1
ATOM 1457 N N . ALA A 1 185 ? -8.709 13.901 -10.710 1.00 70.38 185 ALA A N 1
ATOM 1458 C CA . ALA A 1 185 ? -8.204 14.119 -12.064 1.00 70.38 185 ALA A CA 1
ATOM 1459 C C . ALA A 1 185 ? -6.698 14.428 -12.072 1.00 70.38 185 ALA A C 1
ATOM 1461 O O . ALA A 1 185 ? -5.959 13.847 -12.863 1.00 70.38 185 ALA A O 1
ATOM 1462 N N . VAL A 1 186 ? -6.224 15.281 -11.160 1.00 72.62 186 VAL A N 1
ATOM 1463 C CA . VAL A 1 186 ? -4.803 15.630 -11.011 1.00 72.62 186 VAL A CA 1
ATOM 1464 C C . VAL A 1 186 ? -3.989 14.424 -10.548 1.00 72.62 186 VAL A C 1
ATOM 1466 O O . VAL A 1 186 ? -2.918 14.163 -11.095 1.00 72.62 186 VAL A O 1
ATOM 1469 N N . GLN A 1 187 ? -4.483 13.646 -9.582 1.00 72.06 187 GLN A N 1
ATOM 1470 C CA . GLN A 1 187 ? -3.831 12.409 -9.144 1.00 72.06 187 GLN A CA 1
ATOM 1471 C C . GLN A 1 187 ? -3.771 11.389 -10.275 1.00 72.06 187 GLN A C 1
ATOM 1473 O O . GLN A 1 187 ? -2.715 10.806 -10.506 1.00 72.06 187 GLN A O 1
ATOM 1478 N N . ARG A 1 188 ? -4.864 11.217 -11.022 1.00 75.19 188 ARG A N 1
ATOM 1479 C CA . ARG A 1 188 ? -4.906 10.334 -12.187 1.00 75.19 188 ARG A CA 1
ATOM 1480 C C . ARG A 1 188 ? -3.885 10.758 -13.243 1.00 75.19 188 ARG A C 1
ATOM 1482 O O . ARG A 1 188 ? -3.084 9.926 -13.646 1.00 75.19 188 ARG A O 1
ATOM 1489 N N . GLN A 1 189 ? -3.839 12.037 -13.613 1.00 78.75 189 GLN A N 1
ATOM 1490 C CA . GLN A 1 189 ? -2.836 12.560 -14.550 1.00 78.75 189 GLN A CA 1
ATOM 1491 C C . GLN A 1 189 ? -1.405 12.393 -14.025 1.00 78.75 189 GLN A C 1
ATOM 1493 O O . GLN A 1 189 ? -0.488 12.085 -14.783 1.00 78.75 189 GLN A O 1
ATOM 1498 N N . THR A 1 190 ? -1.200 12.573 -12.718 1.00 80.00 190 THR A N 1
ATOM 1499 C CA . THR A 1 190 ? 0.108 12.375 -12.081 1.00 80.00 190 THR A CA 1
ATOM 1500 C C . THR A 1 190 ? 0.542 10.915 -12.182 1.00 80.00 190 THR A C 1
ATOM 1502 O O . THR A 1 190 ? 1.683 10.645 -12.549 1.00 80.00 190 THR A O 1
ATOM 1505 N N . ILE A 1 191 ? -0.366 9.976 -11.914 1.00 77.88 191 ILE A N 1
ATOM 1506 C CA . ILE A 1 191 ? -0.116 8.536 -12.030 1.00 77.88 191 ILE A CA 1
ATOM 1507 C C . ILE A 1 191 ? 0.120 8.145 -13.492 1.00 77.88 191 ILE A C 1
ATOM 1509 O O . ILE A 1 191 ? 1.096 7.464 -13.772 1.00 77.88 191 ILE A O 1
ATOM 1513 N N . GLU A 1 192 ? -0.692 8.628 -14.435 1.00 84.50 192 GLU A N 1
ATOM 1514 C CA . GLU A 1 192 ? -0.513 8.385 -15.876 1.00 84.50 192 GLU A CA 1
ATOM 1515 C C . GLU A 1 192 ? 0.848 8.903 -16.372 1.00 84.50 192 GLU A C 1
ATOM 1517 O O . GLU A 1 192 ? 1.537 8.241 -17.153 1.00 84.50 192 GLU A O 1
ATOM 1522 N N . LYS A 1 193 ? 1.292 10.061 -15.868 1.00 88.75 193 LYS A N 1
ATOM 1523 C CA . LYS A 1 193 ? 2.626 10.597 -16.154 1.00 88.75 193 LYS A CA 1
ATOM 1524 C C . LYS A 1 193 ? 3.729 9.708 -15.579 1.00 88.75 193 LYS A C 1
ATOM 1526 O O . LYS A 1 193 ? 4.715 9.460 -16.269 1.00 88.75 193 LYS A O 1
ATOM 1531 N N . LYS A 1 194 ? 3.565 9.208 -14.350 1.00 86.62 194 LYS A N 1
ATOM 1532 C CA . LYS A 1 194 ? 4.516 8.281 -13.716 1.00 86.62 194 LYS A CA 1
ATOM 1533 C C . LYS A 1 194 ? 4.570 6.930 -14.423 1.00 86.62 194 LYS A C 1
ATOM 1535 O O . LYS A 1 194 ? 5.658 6.397 -14.606 1.00 86.62 194 LYS A O 1
ATOM 1540 N N . ASP A 1 195 ? 3.434 6.426 -14.890 1.00 86.69 195 ASP A N 1
ATOM 1541 C CA . ASP A 1 195 ? 3.348 5.213 -15.704 1.00 86.69 195 ASP A CA 1
ATOM 1542 C C . ASP A 1 195 ? 4.062 5.403 -17.049 1.00 86.69 195 ASP A C 1
ATOM 1544 O O . ASP A 1 195 ? 4.857 4.556 -17.448 1.00 86.69 195 ASP A O 1
ATOM 1548 N N . SER A 1 196 ? 3.871 6.557 -17.695 1.00 90.12 196 SER A N 1
ATOM 1549 C CA . SER A 1 196 ? 4.572 6.912 -18.936 1.00 90.12 196 SER A CA 1
ATOM 1550 C C . SER A 1 196 ? 6.088 7.062 -18.733 1.00 90.12 196 SER A C 1
ATOM 1552 O O . SER A 1 196 ? 6.878 6.715 -19.609 1.00 90.12 196 SER A O 1
ATOM 1554 N N . GLU A 1 197 ? 6.521 7.609 -17.592 1.00 91.25 197 GLU A N 1
ATOM 1555 C CA . GLU A 1 197 ? 7.938 7.670 -17.203 1.00 91.25 197 GLU A CA 1
ATOM 1556 C C . GLU A 1 197 ? 8.506 6.258 -16.991 1.00 91.25 197 GLU A C 1
ATOM 1558 O O . GLU A 1 197 ? 9.575 5.945 -17.516 1.00 91.25 197 GLU A O 1
ATOM 1563 N N . LEU A 1 198 ? 7.772 5.389 -16.289 1.00 88.94 198 LEU A N 1
ATOM 1564 C CA . LEU A 1 198 ? 8.169 4.005 -16.036 1.00 88.94 198 LEU A CA 1
ATOM 1565 C C . LEU A 1 198 ? 8.292 3.196 -17.337 1.00 88.94 198 LEU A C 1
ATOM 1567 O O . LEU A 1 198 ? 9.282 2.494 -17.530 1.00 88.94 198 LEU A O 1
ATOM 1571 N N . GLU A 1 199 ? 7.341 3.343 -18.260 1.00 90.81 199 GLU A N 1
ATOM 1572 C CA . GLU A 1 199 ? 7.371 2.688 -19.571 1.00 90.81 199 GLU A CA 1
ATOM 1573 C C . GLU A 1 199 ? 8.584 3.127 -20.406 1.00 90.81 199 GLU A C 1
ATOM 1575 O O . GLU A 1 199 ? 9.268 2.296 -21.008 1.00 90.81 199 GLU A O 1
ATOM 1580 N N . LYS A 1 200 ? 8.928 4.421 -20.384 1.00 92.31 200 LYS A N 1
ATOM 1581 C CA . LYS A 1 200 ? 10.140 4.929 -21.049 1.00 92.31 200 LYS A CA 1
ATOM 1582 C C . LYS A 1 200 ? 11.410 4.317 -20.466 1.00 92.31 200 LYS A C 1
ATOM 1584 O O . LYS A 1 200 ? 12.296 3.941 -21.232 1.00 92.31 200 LYS A O 1
ATOM 1589 N N . VAL A 1 201 ? 11.503 4.198 -19.141 1.00 90.88 201 VAL A N 1
ATOM 1590 C CA . VAL A 1 201 ? 12.656 3.565 -18.479 1.00 90.88 201 VAL A CA 1
ATOM 1591 C C . VAL A 1 201 ? 12.736 2.079 -18.835 1.00 90.88 201 VAL A C 1
ATOM 1593 O O . VAL A 1 201 ? 13.817 1.582 -19.144 1.00 90.88 201 VAL A O 1
ATOM 1596 N N . TYR A 1 202 ? 11.605 1.375 -18.887 1.00 91.56 202 TYR A N 1
ATOM 1597 C CA . TYR A 1 202 ? 11.544 -0.017 -19.337 1.00 91.56 202 TYR A CA 1
ATOM 1598 C C . TYR A 1 202 ? 12.013 -0.207 -20.780 1.00 91.56 202 TYR A C 1
ATOM 1600 O O . TYR A 1 202 ? 12.847 -1.078 -21.037 1.00 91.56 202 TYR A O 1
ATOM 1608 N N . LEU A 1 203 ? 11.559 0.639 -21.705 1.00 91.44 203 LEU A N 1
ATOM 1609 C CA . LEU A 1 203 ? 12.025 0.626 -23.094 1.00 91.44 203 LEU A CA 1
ATOM 1610 C C . LEU A 1 203 ? 13.532 0.903 -23.192 1.00 91.44 203 LEU A C 1
ATOM 1612 O O . LEU A 1 203 ? 14.238 0.237 -23.951 1.00 91.44 203 LEU A O 1
ATOM 1616 N N . GLN A 1 204 ? 14.044 1.854 -22.407 1.00 91.88 204 GLN A N 1
ATOM 1617 C CA . GLN A 1 204 ? 15.475 2.162 -22.361 1.00 91.88 204 GLN A CA 1
ATOM 1618 C C . GLN A 1 204 ? 16.305 0.983 -21.846 1.00 91.88 204 GLN A C 1
ATOM 1620 O O . GLN A 1 204 ? 17.317 0.646 -22.461 1.00 91.88 204 GLN A O 1
ATOM 1625 N N . LEU A 1 205 ? 15.878 0.337 -20.759 1.00 91.19 205 LEU A N 1
ATOM 1626 C CA . LEU A 1 205 ? 16.573 -0.821 -20.197 1.00 91.19 205 LEU A CA 1
ATOM 1627 C C . LEU A 1 205 ? 16.562 -2.012 -21.161 1.00 91.19 205 LEU A C 1
ATOM 1629 O O . LEU A 1 205 ? 17.610 -2.618 -21.372 1.00 91.19 205 LEU A O 1
ATOM 1633 N N . SER A 1 206 ? 15.428 -2.293 -21.811 1.00 91.44 206 SER A N 1
ATOM 1634 C CA . SER A 1 206 ? 15.335 -3.356 -22.823 1.00 91.44 206 SER A CA 1
ATOM 1635 C C . SER A 1 206 ? 16.291 -3.106 -23.990 1.00 91.44 206 SER A C 1
ATOM 1637 O O . SER A 1 206 ? 17.038 -3.996 -24.393 1.00 91.44 206 SER A O 1
ATOM 1639 N N . LYS A 1 207 ? 16.343 -1.866 -24.491 1.00 92.50 207 LYS A N 1
ATOM 1640 C CA . LYS A 1 207 ? 17.258 -1.491 -25.573 1.00 92.50 207 LYS A CA 1
ATOM 1641 C C . LYS A 1 207 ? 18.726 -1.619 -25.161 1.00 92.50 207 LYS A C 1
ATOM 1643 O O . LYS A 1 207 ? 19.527 -2.158 -25.918 1.00 92.50 207 LYS A O 1
ATOM 1648 N N . LEU A 1 208 ? 19.084 -1.155 -23.961 1.00 90.12 208 LEU A N 1
ATOM 1649 C CA . LEU A 1 208 ? 20.447 -1.289 -23.433 1.00 90.12 208 LEU A CA 1
ATOM 1650 C C . LEU A 1 208 ? 20.854 -2.760 -23.273 1.00 90.12 208 LEU A C 1
ATOM 1652 O O . LEU A 1 208 ? 22.001 -3.102 -23.554 1.00 90.12 208 LEU A O 1
ATOM 1656 N N . GLN A 1 209 ? 19.920 -3.624 -22.872 1.00 91.19 209 GLN A N 1
ATOM 1657 C CA . GLN A 1 209 ? 20.138 -5.064 -22.766 1.00 91.19 209 GLN A CA 1
ATOM 1658 C C . GLN A 1 209 ? 20.400 -5.706 -24.137 1.00 91.19 209 GLN A C 1
ATOM 1660 O O . GLN A 1 209 ? 21.383 -6.430 -24.297 1.00 91.19 209 GLN A O 1
ATOM 1665 N N . GLU A 1 210 ? 19.580 -5.404 -25.146 1.00 90.69 210 GLU A N 1
ATOM 1666 C CA . GLU A 1 210 ? 19.781 -5.896 -26.517 1.00 90.69 210 GLU A CA 1
ATOM 1667 C C . GLU A 1 210 ? 21.093 -5.401 -27.134 1.00 90.69 210 GLU A C 1
ATOM 1669 O O . GLU A 1 210 ? 21.829 -6.169 -27.761 1.00 90.69 210 GLU A O 1
ATOM 1674 N N . ASP A 1 211 ? 21.406 -4.119 -26.953 1.00 90.12 211 ASP A N 1
ATOM 1675 C CA . ASP A 1 211 ? 22.633 -3.529 -27.472 1.00 90.12 211 ASP A CA 1
ATOM 1676 C C . ASP A 1 211 ? 23.867 -4.124 -26.768 1.00 90.12 211 ASP A C 1
ATOM 1678 O O . ASP A 1 211 ? 24.873 -4.390 -27.429 1.00 90.12 211 ASP A O 1
ATOM 1682 N N . SER A 1 212 ? 23.784 -4.411 -25.460 1.00 89.06 212 SER A N 1
ATOM 1683 C CA . SER A 1 212 ? 24.858 -5.074 -24.704 1.00 89.06 212 SER A CA 1
ATOM 1684 C C . SER A 1 212 ? 25.101 -6.490 -25.226 1.00 89.06 212 SER A C 1
ATOM 1686 O O . SER A 1 212 ? 26.248 -6.880 -25.457 1.00 89.06 212 SER A O 1
ATOM 1688 N N . ALA A 1 213 ? 24.032 -7.242 -25.507 1.00 87.25 213 ALA A N 1
ATOM 1689 C CA . ALA A 1 213 ? 24.131 -8.579 -26.086 1.00 87.25 213 ALA A CA 1
ATOM 1690 C C . ALA A 1 213 ? 24.804 -8.557 -27.471 1.00 87.25 213 ALA A C 1
ATOM 1692 O O . ALA A 1 213 ? 25.715 -9.345 -27.730 1.00 87.25 213 ALA A O 1
ATOM 1693 N N . LYS A 1 214 ? 24.429 -7.605 -28.340 1.00 88.94 214 LYS A N 1
ATOM 1694 C CA . LYS A 1 214 ? 25.059 -7.422 -29.663 1.00 88.94 214 LYS A CA 1
ATOM 1695 C C . LYS A 1 214 ? 26.542 -7.064 -29.554 1.00 88.94 214 LYS A C 1
ATOM 1697 O O . LYS A 1 214 ? 27.357 -7.606 -30.296 1.00 88.94 214 LYS A O 1
ATOM 1702 N N . GLN A 1 215 ? 26.903 -6.156 -28.644 1.00 87.69 215 GLN A N 1
ATOM 1703 C CA . GLN A 1 215 ? 28.302 -5.762 -28.437 1.00 87.69 215 GLN A CA 1
ATOM 1704 C C . GLN A 1 215 ? 29.133 -6.899 -27.827 1.00 87.69 215 GLN A C 1
ATOM 1706 O O . GLN A 1 215 ? 30.279 -7.082 -28.225 1.00 87.69 215 GLN A O 1
ATOM 1711 N N . SER A 1 216 ? 28.554 -7.694 -26.924 1.00 86.75 216 SER A N 1
ATOM 1712 C CA . SER A 1 216 ? 29.217 -8.859 -26.324 1.00 86.75 216 SER A CA 1
ATOM 1713 C C . SER A 1 216 ? 29.482 -9.955 -27.359 1.00 86.75 216 SER A C 1
ATOM 1715 O O . SER A 1 216 ? 30.578 -10.509 -27.403 1.00 86.75 216 SER A O 1
ATOM 1717 N N . LEU A 1 217 ? 28.515 -10.220 -28.245 1.00 87.12 217 LEU A N 1
ATOM 1718 C CA . LEU A 1 217 ? 28.693 -11.137 -29.374 1.00 87.12 217 LEU A CA 1
ATOM 1719 C C . LEU A 1 217 ? 29.789 -10.639 -30.328 1.00 87.12 217 LEU A C 1
ATOM 1721 O O . LEU A 1 217 ? 30.678 -11.402 -30.695 1.00 87.12 217 LEU A O 1
ATOM 1725 N N . GLY A 1 218 ? 29.754 -9.353 -30.693 1.00 84.75 218 GLY A N 1
ATOM 1726 C CA . GLY A 1 218 ? 30.764 -8.748 -31.563 1.00 84.75 218 GLY A CA 1
ATOM 1727 C C . GLY A 1 218 ? 32.172 -8.809 -30.968 1.00 84.75 218 GLY A C 1
ATOM 1728 O O . GLY A 1 218 ? 33.118 -9.139 -31.677 1.00 84.75 218 GLY A O 1
ATOM 1729 N N . LEU A 1 219 ? 32.306 -8.562 -29.661 1.00 85.38 219 LEU A N 1
ATOM 1730 C CA . LEU A 1 219 ? 33.574 -8.692 -28.942 1.00 85.38 219 LEU A CA 1
ATOM 1731 C C . LEU A 1 219 ? 34.090 -10.136 -28.965 1.00 85.38 219 LEU A C 1
ATOM 1733 O O . LEU A 1 219 ? 35.271 -10.351 -29.225 1.00 85.38 219 LEU A O 1
ATOM 1737 N N . LYS A 1 220 ? 33.213 -11.122 -28.746 1.00 86.69 220 LYS A N 1
ATOM 1738 C CA . LYS A 1 220 ? 33.576 -12.542 -28.816 1.00 86.69 220 LYS A CA 1
ATOM 1739 C C . LYS A 1 220 ? 34.107 -12.921 -30.204 1.00 86.69 220 LYS A C 1
ATOM 1741 O O . LYS A 1 220 ? 35.180 -13.507 -30.297 1.00 86.69 220 LYS A O 1
ATOM 1746 N N . CYS A 1 221 ? 33.420 -12.517 -31.273 1.00 83.94 221 CYS A N 1
ATOM 1747 C CA . CYS A 1 221 ? 33.880 -12.769 -32.642 1.00 83.94 221 CYS A CA 1
ATOM 1748 C C . CYS A 1 221 ? 35.205 -12.054 -32.962 1.00 83.94 221 CYS A C 1
ATOM 1750 O O . CYS A 1 221 ? 36.066 -12.630 -33.620 1.00 83.94 221 CYS A O 1
ATOM 1752 N N . ALA A 1 222 ? 35.398 -10.818 -32.490 1.00 82.50 222 ALA A N 1
ATOM 1753 C CA . ALA A 1 222 ? 36.648 -10.078 -32.687 1.00 82.50 222 ALA A CA 1
ATOM 1754 C C . ALA A 1 222 ? 37.839 -10.741 -31.968 1.00 82.50 222 ALA A C 1
ATOM 1756 O O . ALA A 1 222 ? 38.945 -10.776 -32.509 1.00 82.50 222 ALA A O 1
ATOM 1757 N N . LEU A 1 223 ? 37.604 -11.304 -30.776 1.00 82.31 223 LEU A N 1
ATOM 1758 C CA . LEU A 1 223 ? 38.593 -12.085 -30.030 1.00 82.31 223 LEU A CA 1
ATOM 1759 C C . LEU A 1 223 ? 38.942 -13.402 -30.740 1.00 82.31 223 LEU A C 1
ATOM 1761 O O . LEU A 1 223 ? 40.116 -13.750 -30.821 1.00 82.31 223 LEU A O 1
ATOM 1765 N N . GLU A 1 224 ? 37.947 -14.113 -31.278 1.00 83.75 224 GLU A N 1
ATOM 1766 C CA . GLU A 1 224 ? 38.140 -15.369 -32.024 1.00 83.75 224 GLU A CA 1
ATOM 1767 C C . GLU A 1 224 ? 38.888 -15.158 -33.352 1.00 83.75 224 GLU A C 1
ATOM 1769 O O . GLU A 1 224 ? 39.716 -15.983 -33.736 1.00 83.75 224 GLU A O 1
ATOM 1774 N N . ASN A 1 225 ? 38.653 -14.028 -34.025 1.00 82.44 225 ASN A N 1
ATOM 1775 C CA . ASN A 1 225 ? 39.289 -13.684 -35.300 1.00 82.44 225 ASN A CA 1
ATOM 1776 C C . ASN A 1 225 ? 40.673 -13.025 -35.152 1.00 82.44 225 ASN A C 1
ATOM 1778 O O . ASN A 1 225 ? 41.304 -12.709 -36.161 1.00 82.44 225 ASN A O 1
ATOM 1782 N N . GLY A 1 226 ? 41.147 -12.798 -33.920 1.00 78.00 226 GLY A N 1
ATOM 1783 C CA . GLY A 1 226 ? 42.448 -12.176 -33.661 1.00 78.00 226 GLY A CA 1
ATOM 1784 C C . GLY A 1 226 ? 42.541 -10.723 -34.140 1.00 78.00 226 GLY A C 1
ATOM 1785 O O . GLY A 1 226 ? 43.569 -10.319 -34.683 1.00 78.00 226 GLY A O 1
ATOM 1786 N N . GLU A 1 227 ? 41.468 -9.939 -33.988 1.00 78.06 227 GLU A N 1
ATOM 1787 C CA . GLU A 1 227 ? 41.477 -8.520 -34.357 1.00 78.06 227 GLU A CA 1
ATOM 1788 C C . GLU A 1 227 ? 42.454 -7.689 -33.500 1.00 78.06 227 GLU A C 1
ATOM 1790 O O . GLU A 1 227 ? 42.833 -8.067 -32.393 1.00 78.06 227 GLU A O 1
ATOM 1795 N N . ASN A 1 228 ? 42.853 -6.514 -34.009 1.00 79.56 228 ASN A N 1
ATOM 1796 C CA . ASN A 1 228 ? 43.771 -5.599 -33.320 1.00 79.56 228 ASN A CA 1
ATOM 1797 C C . ASN A 1 228 ? 43.348 -5.297 -31.870 1.00 79.56 228 ASN A C 1
ATOM 1799 O O . ASN A 1 228 ? 42.193 -4.947 -31.609 1.00 79.56 228 ASN A O 1
ATOM 1803 N N . SER A 1 229 ? 44.335 -5.298 -30.967 1.00 78.56 229 SER A N 1
ATOM 1804 C CA . SER A 1 229 ? 44.184 -4.991 -29.535 1.00 78.56 229 SER A CA 1
ATOM 1805 C C . SER A 1 229 ? 43.395 -3.700 -29.272 1.00 78.56 229 SER A C 1
ATOM 1807 O O . SER A 1 229 ? 42.515 -3.680 -28.415 1.00 78.56 229 SER A O 1
ATOM 1809 N N . ASP A 1 230 ? 43.625 -2.650 -30.064 1.00 81.25 230 ASP A N 1
ATOM 1810 C CA . ASP A 1 230 ? 42.957 -1.350 -29.897 1.00 81.25 230 ASP A CA 1
ATOM 1811 C C . ASP A 1 230 ? 41.438 -1.416 -30.143 1.00 81.25 230 ASP A C 1
ATOM 1813 O O . ASP A 1 230 ? 40.652 -0.727 -29.488 1.00 81.25 230 ASP A O 1
ATOM 1817 N N . LYS A 1 231 ? 40.991 -2.268 -31.079 1.00 80.06 231 LYS A N 1
ATOM 1818 C CA . LYS A 1 231 ? 39.560 -2.459 -31.376 1.00 80.06 231 LYS A CA 1
ATOM 1819 C C . LYS A 1 231 ? 38.862 -3.221 -30.255 1.00 80.06 231 LYS A C 1
ATOM 1821 O O . LYS A 1 231 ? 37.737 -2.876 -29.885 1.00 80.06 231 LYS A O 1
ATOM 1826 N N . ILE A 1 232 ? 39.549 -4.217 -29.699 1.00 82.12 232 ILE A N 1
ATOM 1827 C CA . ILE A 1 232 ? 39.089 -4.996 -28.548 1.00 82.12 232 ILE A CA 1
ATOM 1828 C C . ILE A 1 232 ? 38.963 -4.076 -27.331 1.00 82.12 232 ILE A C 1
ATOM 1830 O O . ILE A 1 232 ? 37.902 -4.027 -26.711 1.00 82.12 232 ILE A O 1
ATOM 1834 N N . GLU A 1 233 ? 39.988 -3.276 -27.028 1.00 85.38 233 GLU A N 1
ATOM 1835 C CA . GLU A 1 233 ? 39.961 -2.340 -25.899 1.00 85.38 233 GLU A CA 1
ATOM 1836 C C . GLU A 1 233 ? 38.818 -1.320 -26.025 1.00 85.38 233 GLU A C 1
ATOM 1838 O O . GLU A 1 233 ? 38.072 -1.079 -25.068 1.00 85.38 233 GLU A O 1
ATOM 1843 N N . HIS A 1 234 ? 38.609 -0.773 -27.225 1.00 85.12 234 HIS A N 1
ATOM 1844 C CA . HIS A 1 234 ? 37.497 0.133 -27.496 1.00 85.12 234 HIS A CA 1
ATOM 1845 C C . HIS A 1 234 ? 36.125 -0.535 -27.272 1.00 85.12 234 HIS A C 1
ATOM 1847 O O . HIS A 1 234 ? 35.236 0.061 -26.654 1.00 85.12 234 HIS A O 1
ATOM 1853 N N . ALA A 1 235 ? 35.942 -1.780 -27.725 1.00 83.50 235 ALA A N 1
ATOM 1854 C CA . ALA A 1 235 ? 34.709 -2.541 -27.518 1.00 83.50 235 ALA A CA 1
ATOM 1855 C C . ALA A 1 235 ? 34.454 -2.849 -26.030 1.00 83.50 235 ALA A C 1
ATOM 1857 O O . ALA A 1 235 ? 33.334 -2.666 -25.545 1.00 83.50 235 ALA A O 1
ATOM 1858 N N . VAL A 1 236 ? 35.497 -3.209 -25.275 1.00 86.50 236 VAL A N 1
ATOM 1859 C CA . VAL A 1 236 ? 35.425 -3.417 -23.818 1.00 86.50 236 VAL A CA 1
ATOM 1860 C C . VAL A 1 236 ? 35.027 -2.126 -23.097 1.00 86.50 236 VAL A C 1
ATOM 1862 O O . VAL A 1 236 ? 34.144 -2.139 -22.236 1.00 86.50 236 VAL A O 1
ATOM 1865 N N . LYS A 1 237 ? 35.633 -0.988 -23.455 1.00 89.38 237 LYS A N 1
ATOM 1866 C CA . LYS A 1 237 ? 35.307 0.319 -22.862 1.00 89.38 237 LYS A CA 1
ATOM 1867 C C . LYS A 1 237 ? 33.851 0.712 -23.121 1.00 89.38 237 LYS A C 1
ATOM 1869 O O . LYS A 1 237 ? 33.184 1.236 -22.228 1.00 89.38 237 LYS A O 1
ATOM 1874 N N . LYS A 1 238 ? 33.343 0.422 -24.321 1.00 88.50 238 LYS A N 1
ATOM 1875 C CA . LYS A 1 238 ? 31.947 0.665 -24.695 1.00 88.50 238 LYS A CA 1
ATOM 1876 C C . LYS A 1 238 ? 30.976 -0.214 -23.900 1.00 88.50 238 LYS A C 1
ATOM 1878 O O . LYS A 1 238 ? 29.980 0.311 -23.410 1.00 88.50 238 LYS A O 1
ATOM 1883 N N . LEU A 1 239 ? 31.284 -1.500 -23.714 1.00 87.44 239 LEU A N 1
ATOM 1884 C CA . LEU A 1 239 ? 30.484 -2.411 -22.884 1.00 87.44 239 LEU A CA 1
ATOM 1885 C C . LEU A 1 239 ? 30.416 -1.950 -21.424 1.00 87.44 239 LEU A C 1
ATOM 1887 O O . LEU A 1 239 ? 29.323 -1.840 -20.876 1.00 87.44 239 LEU A O 1
ATOM 1891 N N . LYS A 1 240 ? 31.553 -1.572 -20.826 1.00 87.06 240 LYS A N 1
ATOM 1892 C CA . LYS A 1 240 ? 31.583 -1.024 -19.457 1.00 87.06 240 LYS A CA 1
ATOM 1893 C C . LYS A 1 240 ? 30.730 0.238 -19.320 1.00 87.06 240 LYS A C 1
ATOM 1895 O O . LYS A 1 240 ? 29.967 0.369 -18.371 1.00 87.06 240 LYS A O 1
ATOM 1900 N N . ALA A 1 241 ? 30.802 1.149 -20.294 1.00 89.00 241 ALA A N 1
ATOM 1901 C CA . ALA A 1 241 ? 29.971 2.354 -20.291 1.00 89.00 241 ALA A CA 1
ATOM 1902 C C . ALA A 1 241 ? 28.464 2.037 -20.386 1.00 89.00 241 ALA A C 1
ATOM 1904 O O . ALA A 1 241 ? 27.644 2.756 -19.814 1.00 89.00 241 ALA A O 1
ATOM 1905 N N . MET A 1 242 ? 28.087 0.973 -21.099 1.00 87.81 242 MET A N 1
ATOM 1906 C CA . MET A 1 242 ? 26.700 0.508 -21.171 1.00 87.81 242 MET A CA 1
ATOM 1907 C C . MET A 1 242 ? 26.233 -0.132 -19.861 1.00 87.81 242 MET A C 1
ATOM 1909 O O . MET A 1 242 ? 25.116 0.141 -19.428 1.00 87.81 242 MET A O 1
ATOM 1913 N N . GLU A 1 243 ? 27.089 -0.916 -19.207 1.00 88.44 243 GLU A N 1
ATOM 1914 C CA . GLU A 1 243 ? 26.818 -1.518 -17.899 1.00 88.44 243 GLU A CA 1
ATOM 1915 C C . GLU A 1 243 ? 26.589 -0.457 -16.814 1.00 88.44 243 GLU A C 1
ATOM 1917 O O . GLU A 1 243 ? 25.627 -0.552 -16.047 1.00 88.44 243 GLU A O 1
ATOM 1922 N N . THR A 1 244 ? 27.404 0.603 -16.794 1.00 89.31 244 THR A N 1
ATOM 1923 C CA . THR A 1 244 ? 27.209 1.738 -15.879 1.00 89.31 244 THR A CA 1
ATOM 1924 C C . THR A 1 244 ? 25.846 2.397 -16.098 1.00 89.31 244 THR A C 1
ATOM 1926 O O . THR A 1 244 ? 25.070 2.522 -15.153 1.00 89.31 244 THR A O 1
ATOM 1929 N N . ARG A 1 245 ? 25.496 2.725 -17.350 1.00 90.31 245 ARG A N 1
ATOM 1930 C CA . ARG A 1 245 ? 24.198 3.342 -17.687 1.00 90.31 245 ARG A CA 1
ATOM 1931 C C . ARG A 1 245 ? 23.011 2.447 -17.337 1.00 90.31 245 ARG A C 1
ATOM 1933 O O . ARG A 1 245 ? 21.992 2.941 -16.862 1.00 90.31 245 ARG A O 1
ATOM 1940 N N . TYR A 1 246 ? 23.134 1.141 -17.571 1.00 90.44 246 TYR A N 1
ATOM 1941 C CA . TYR A 1 246 ? 22.099 0.176 -17.208 1.00 90.44 246 TYR A CA 1
ATOM 1942 C C . TYR A 1 246 ? 21.908 0.124 -15.691 1.00 90.44 246 TYR A C 1
ATOM 1944 O O . TYR A 1 246 ? 20.780 0.177 -15.214 1.00 90.44 246 TYR A O 1
ATOM 1952 N N . THR A 1 247 ? 23.001 0.084 -14.926 1.00 89.19 247 THR A N 1
ATOM 1953 C CA . THR A 1 247 ? 22.966 0.040 -13.458 1.00 89.19 247 THR A CA 1
ATOM 1954 C C . THR A 1 247 ? 22.344 1.304 -12.865 1.00 89.19 247 THR A C 1
ATOM 1956 O O . THR A 1 247 ? 21.491 1.213 -11.982 1.00 89.19 247 THR A O 1
ATOM 1959 N N . GLU A 1 248 ? 22.711 2.477 -13.383 1.00 91.06 248 GLU A N 1
ATOM 1960 C CA . GLU A 1 248 ? 22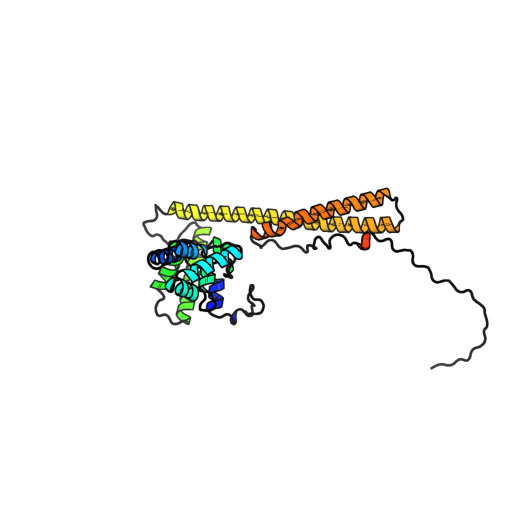.127 3.761 -12.983 1.00 91.06 248 GLU A CA 1
ATOM 1961 C C . GLU A 1 248 ? 20.617 3.787 -13.243 1.00 91.06 248 GLU A C 1
ATOM 1963 O O . GLU A 1 248 ? 19.836 4.023 -12.320 1.00 91.06 248 GLU A O 1
ATOM 1968 N N . ALA A 1 249 ? 20.182 3.454 -14.461 1.00 88.38 249 ALA A N 1
ATOM 1969 C CA . ALA A 1 249 ? 18.762 3.391 -14.804 1.00 88.38 249 ALA A CA 1
ATOM 1970 C C . ALA A 1 249 ? 18.005 2.356 -13.947 1.00 88.38 249 ALA A C 1
ATOM 1972 O O . ALA A 1 249 ? 16.928 2.650 -13.425 1.00 88.38 249 ALA A O 1
ATOM 1973 N N . TYR A 1 250 ? 18.595 1.181 -13.715 1.00 88.62 250 TYR A N 1
ATOM 1974 C CA . TYR A 1 250 ? 18.012 0.118 -12.894 1.00 88.62 250 TYR A CA 1
ATOM 1975 C C . TYR A 1 250 ? 17.849 0.540 -11.424 1.00 88.62 250 TYR A C 1
ATOM 1977 O O . TYR A 1 250 ? 16.863 0.177 -10.784 1.00 88.62 250 TYR A O 1
ATOM 1985 N N . SER A 1 251 ? 18.764 1.354 -10.886 1.00 88.44 251 SER A N 1
ATOM 1986 C CA . SER A 1 251 ? 18.694 1.855 -9.504 1.00 88.44 251 SER A CA 1
ATOM 1987 C C . SER A 1 251 ? 17.497 2.781 -9.245 1.00 88.44 251 SER A C 1
ATOM 1989 O O . SER A 1 251 ? 16.994 2.843 -8.125 1.00 88.44 251 SER A O 1
ATOM 1991 N N . THR A 1 252 ? 16.993 3.454 -10.286 1.00 87.88 252 THR A N 1
ATOM 1992 C CA . THR A 1 252 ? 15.838 4.366 -10.190 1.00 87.88 252 THR A CA 1
ATOM 1993 C C . THR A 1 252 ? 14.484 3.651 -10.256 1.00 87.88 252 THR A C 1
ATOM 1995 O O . THR A 1 252 ? 13.457 4.232 -9.891 1.00 87.88 252 THR A O 1
ATOM 1998 N N . LEU A 1 253 ? 14.465 2.375 -10.669 1.00 86.56 253 LEU A N 1
ATOM 1999 C CA . LEU A 1 253 ? 13.236 1.598 -10.850 1.00 86.56 253 LEU A CA 1
ATOM 2000 C C . LEU A 1 253 ? 12.391 1.452 -9.578 1.00 86.56 253 LEU A C 1
ATOM 2002 O O . LEU A 1 253 ? 11.187 1.693 -9.673 1.00 86.56 253 LEU A O 1
ATOM 2006 N N . PRO A 1 254 ? 12.943 1.102 -8.396 1.00 85.50 254 PRO A N 1
ATOM 2007 C CA . PRO A 1 254 ? 12.121 0.883 -7.206 1.00 85.50 254 PRO A CA 1
ATOM 2008 C C . PRO A 1 254 ? 11.332 2.132 -6.797 1.00 85.50 254 PRO A C 1
ATOM 2010 O O . PRO A 1 254 ? 10.163 2.040 -6.422 1.00 85.50 254 PRO A O 1
ATOM 2013 N N . ALA A 1 255 ? 11.947 3.312 -6.930 1.00 84.81 255 ALA A N 1
ATOM 2014 C CA . ALA A 1 255 ? 11.304 4.586 -6.631 1.00 84.81 255 ALA A CA 1
ATOM 2015 C C . ALA A 1 255 ? 10.153 4.887 -7.606 1.00 84.81 255 ALA A C 1
ATOM 2017 O O . ALA A 1 255 ? 9.061 5.258 -7.174 1.00 84.81 255 ALA A O 1
ATOM 2018 N N . LEU A 1 256 ? 10.363 4.674 -8.911 1.00 83.50 256 LEU A N 1
ATOM 2019 C CA . LEU A 1 256 ? 9.330 4.876 -9.934 1.00 83.50 256 LEU A CA 1
ATOM 2020 C C . LEU A 1 256 ? 8.186 3.857 -9.817 1.00 83.50 256 LEU A C 1
ATOM 2022 O O . LEU A 1 256 ? 7.019 4.232 -9.902 1.00 83.50 256 LEU A O 1
ATOM 2026 N N . GLN A 1 257 ? 8.491 2.588 -9.536 1.00 83.56 257 GLN A N 1
ATOM 2027 C CA . GLN A 1 257 ? 7.489 1.543 -9.295 1.00 83.56 257 GLN A CA 1
ATOM 2028 C C . GLN A 1 257 ? 6.651 1.809 -8.038 1.00 83.56 257 GLN A C 1
ATOM 2030 O O . GLN A 1 257 ? 5.466 1.472 -8.002 1.00 83.56 257 GLN A O 1
ATOM 2035 N N . GLY A 1 258 ? 7.241 2.427 -7.010 1.00 78.50 258 GLY A N 1
ATOM 2036 C CA . GLY A 1 258 ? 6.525 2.863 -5.810 1.00 78.50 258 GLY A CA 1
ATOM 2037 C C . GLY A 1 258 ? 5.532 4.003 -6.064 1.00 78.50 258 GLY A C 1
ATOM 2038 O O . GLY A 1 258 ? 4.553 4.126 -5.331 1.00 78.50 258 GLY A O 1
ATOM 2039 N N . GLN A 1 259 ? 5.763 4.807 -7.108 1.00 79.88 259 GLN A N 1
ATOM 2040 C CA . GLN A 1 259 ? 4.952 5.978 -7.476 1.00 79.88 259 GLN A CA 1
ATOM 2041 C C . GLN A 1 259 ? 3.976 5.721 -8.643 1.00 79.88 259 GLN A C 1
ATOM 2043 O O . GLN A 1 259 ? 3.147 6.579 -8.941 1.00 79.88 259 GLN A O 1
ATOM 2048 N N . SER A 1 260 ? 4.076 4.567 -9.304 1.00 82.50 260 SER A N 1
ATOM 2049 C CA . SER A 1 260 ? 3.269 4.162 -10.464 1.00 82.50 260 SER A CA 1
ATOM 2050 C C . SER A 1 260 ? 2.011 3.373 -10.060 1.00 82.50 260 SER A C 1
ATOM 2052 O O . SER A 1 260 ? 1.907 2.845 -8.950 1.00 82.50 260 SER A O 1
ATOM 2054 N N . SER A 1 261 ? 1.050 3.247 -10.985 1.00 78.25 261 SER A N 1
ATOM 2055 C CA . SER A 1 261 ? -0.168 2.437 -10.822 1.00 78.25 261 SER A CA 1
ATOM 2056 C C . SER A 1 261 ? 0.083 0.928 -10.714 1.00 78.25 261 SER A C 1
ATOM 2058 O O . SER A 1 261 ? -0.836 0.184 -10.365 1.00 78.25 261 SER A O 1
ATOM 2060 N N . ARG A 1 262 ? 1.303 0.464 -11.037 1.00 75.00 262 ARG A N 1
ATOM 2061 C CA . ARG A 1 262 ? 1.688 -0.958 -11.168 1.00 75.00 262 ARG A CA 1
ATOM 2062 C C . ARG A 1 262 ? 0.946 -1.724 -12.272 1.00 75.00 262 ARG A C 1
ATOM 2064 O O . ARG A 1 262 ? 0.996 -2.951 -12.295 1.00 75.00 262 ARG A O 1
ATOM 2071 N N . ARG A 1 263 ? 0.264 -1.026 -13.187 1.00 75.00 263 ARG A N 1
ATOM 2072 C CA . ARG A 1 263 ? -0.382 -1.636 -14.365 1.00 75.00 263 ARG A CA 1
ATOM 2073 C C . ARG A 1 263 ? 0.560 -1.785 -15.558 1.00 75.00 263 ARG A C 1
ATOM 2075 O O . ARG A 1 263 ? 0.264 -2.562 -16.462 1.00 75.00 263 ARG A O 1
ATOM 2082 N N . VAL A 1 264 ? 1.675 -1.054 -15.561 1.00 78.69 264 VAL A N 1
ATOM 2083 C CA . VAL A 1 264 ? 2.717 -1.175 -16.585 1.00 78.69 264 VAL A CA 1
ATOM 2084 C C . VAL A 1 264 ? 3.347 -2.562 -16.470 1.00 78.69 264 VAL A C 1
ATOM 2086 O O . VAL A 1 264 ? 3.848 -2.933 -15.407 1.00 78.69 264 VAL A O 1
ATOM 2089 N N . GLN A 1 265 ? 3.289 -3.345 -17.548 1.00 78.44 265 GLN A N 1
ATOM 2090 C CA . GLN A 1 265 ? 3.850 -4.693 -17.557 1.00 78.44 265 GLN A CA 1
ATOM 2091 C C . GLN A 1 265 ? 5.370 -4.632 -17.400 1.00 78.44 265 GLN A C 1
ATOM 2093 O O . GLN A 1 265 ? 6.041 -3.870 -18.092 1.00 78.44 265 GLN A O 1
ATOM 2098 N N . LEU A 1 266 ? 5.905 -5.444 -16.486 1.00 80.31 266 LEU A N 1
ATOM 2099 C CA . LEU A 1 266 ? 7.341 -5.552 -16.259 1.00 80.31 266 LEU A CA 1
ATOM 2100 C C . LEU A 1 266 ? 7.969 -6.384 -17.392 1.00 80.31 266 LEU A C 1
ATOM 2102 O O . LEU A 1 266 ? 7.640 -7.568 -17.508 1.00 80.31 266 LEU A O 1
ATOM 2106 N N . PRO A 1 267 ? 8.871 -5.819 -18.214 1.00 80.38 267 PRO A N 1
ATOM 2107 C CA . PRO A 1 267 ? 9.602 -6.608 -19.197 1.00 80.38 267 PRO A CA 1
ATOM 2108 C C . PRO A 1 267 ? 10.594 -7.563 -18.519 1.00 80.38 267 PRO A C 1
ATOM 2110 O O . PRO A 1 267 ? 10.969 -7.383 -17.358 1.00 80.38 267 PRO A O 1
ATOM 2113 N N . ALA A 1 268 ? 11.046 -8.579 -19.256 1.00 81.94 268 ALA A N 1
ATOM 2114 C CA . ALA A 1 268 ? 12.051 -9.536 -18.794 1.00 81.94 268 ALA A CA 1
ATOM 2115 C C . ALA A 1 268 ? 13.445 -8.881 -18.706 1.00 81.94 268 ALA A C 1
ATOM 2117 O O . ALA A 1 268 ? 14.291 -9.040 -19.587 1.00 81.94 268 ALA A O 1
ATOM 2118 N N . LEU A 1 269 ? 13.657 -8.108 -17.641 1.00 83.12 269 LEU A N 1
ATOM 2119 C CA . LEU A 1 269 ? 14.905 -7.405 -17.361 1.00 83.12 269 LEU A CA 1
ATOM 2120 C C . LEU A 1 269 ? 15.877 -8.303 -16.598 1.00 83.12 269 LEU A C 1
ATOM 2122 O O . LEU A 1 269 ? 15.516 -8.945 -15.609 1.00 83.12 269 LEU A O 1
ATOM 2126 N N . ILE A 1 270 ? 17.130 -8.310 -17.040 1.00 83.56 270 ILE A N 1
ATOM 2127 C CA . ILE A 1 270 ? 18.215 -9.054 -16.399 1.00 83.56 270 ILE A CA 1
ATOM 2128 C C . ILE A 1 270 ? 18.819 -8.197 -15.274 1.00 83.56 270 ILE A C 1
ATOM 2130 O O . ILE A 1 270 ? 18.870 -6.967 -15.363 1.00 83.56 270 ILE A O 1
ATOM 2134 N N . LYS A 1 271 ? 19.279 -8.819 -14.181 1.00 84.12 271 LYS A N 1
ATOM 2135 C CA . LYS A 1 271 ? 19.960 -8.077 -13.106 1.00 84.12 271 LYS A CA 1
ATOM 2136 C C . LYS A 1 271 ? 21.251 -7.439 -13.640 1.00 84.12 271 LYS A C 1
ATOM 2138 O O . LYS A 1 271 ? 21.930 -8.082 -14.438 1.00 84.12 271 LYS A O 1
ATOM 2143 N N . PRO A 1 272 ? 21.660 -6.251 -13.155 1.00 80.25 272 PRO A N 1
ATOM 2144 C CA . PRO A 1 272 ? 22.893 -5.604 -13.612 1.00 80.25 272 PRO A CA 1
ATOM 2145 C C . PRO A 1 272 ? 24.126 -6.522 -13.570 1.00 80.25 272 PRO A C 1
ATOM 2147 O O . PRO A 1 272 ? 24.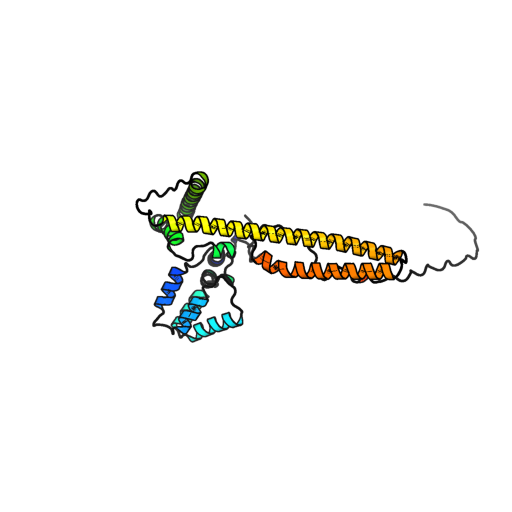885 -6.571 -14.528 1.00 80.25 272 PRO A O 1
ATOM 2150 N N . SER A 1 273 ? 24.252 -7.356 -12.530 1.00 73.81 273 SER A N 1
ATOM 2151 C CA . SER A 1 273 ? 25.355 -8.316 -12.361 1.00 73.81 273 SER A CA 1
ATOM 2152 C C . SER A 1 273 ? 25.394 -9.464 -13.382 1.00 73.81 273 SER A C 1
ATOM 2154 O O . SER A 1 273 ? 26.309 -10.278 -13.343 1.00 73.81 273 SER A O 1
ATOM 2156 N N . GLN A 1 274 ? 24.377 -9.589 -14.234 1.00 77.62 274 GLN A N 1
ATOM 2157 C CA . GLN A 1 274 ? 24.239 -10.628 -15.260 1.00 77.62 274 GLN A CA 1
ATOM 2158 C C . GLN A 1 274 ? 24.204 -10.033 -16.680 1.00 77.62 274 GLN A C 1
ATOM 2160 O O . GLN A 1 274 ? 24.012 -10.770 -17.643 1.00 77.62 274 GLN A O 1
ATOM 2165 N N . LEU A 1 275 ? 24.364 -8.711 -16.821 1.00 74.88 275 LEU A N 1
ATOM 2166 C CA . LEU A 1 275 ? 24.265 -8.011 -18.105 1.00 74.88 275 LEU A CA 1
ATOM 2167 C C . LEU A 1 275 ? 25.473 -8.264 -19.021 1.00 74.88 275 LEU A C 1
ATOM 2169 O O . LEU A 1 275 ? 25.329 -8.266 -20.244 1.00 74.88 275 LEU A O 1
ATOM 2173 N N . VAL A 1 276 ? 26.653 -8.461 -18.431 1.00 72.38 276 VAL A N 1
ATOM 2174 C CA . VAL A 1 276 ? 27.901 -8.782 -19.129 1.00 72.38 276 VAL A CA 1
ATOM 2175 C C . VAL A 1 276 ? 28.468 -10.044 -18.492 1.00 72.38 276 VAL A C 1
ATOM 2177 O O . VAL A 1 276 ? 28.795 -10.049 -17.308 1.00 72.38 276 VAL A O 1
ATOM 2180 N N . ASP A 1 277 ? 28.563 -11.128 -19.261 1.00 70.81 277 ASP A N 1
ATOM 2181 C CA . ASP A 1 277 ? 29.171 -12.365 -18.774 1.00 70.81 277 ASP A CA 1
ATOM 2182 C C . ASP A 1 277 ? 30.702 -12.179 -18.681 1.00 70.81 277 ASP A C 1
ATOM 2184 O O . ASP A 1 277 ? 31.347 -11.892 -19.696 1.00 70.81 277 ASP A O 1
ATOM 2188 N N . PRO A 1 278 ? 31.318 -12.357 -17.494 1.00 64.31 278 PRO A N 1
ATOM 2189 C CA . PRO A 1 278 ? 32.769 -12.279 -17.327 1.00 64.31 278 PRO A CA 1
ATOM 2190 C C . PRO A 1 278 ? 33.551 -13.233 -18.244 1.00 64.31 278 PRO A C 1
ATOM 2192 O O . PRO A 1 278 ? 34.730 -12.998 -18.516 1.00 64.31 278 PRO A O 1
ATOM 2195 N N . SER A 1 279 ? 32.916 -14.305 -18.732 1.00 63.16 279 SER A N 1
ATOM 2196 C CA . SER A 1 279 ? 33.511 -15.269 -19.661 1.00 63.16 279 SER A CA 1
ATOM 2197 C C . SER A 1 279 ? 33.814 -14.678 -21.044 1.00 63.16 279 SER A C 1
ATOM 2199 O O . SER A 1 279 ? 34.717 -15.167 -21.721 1.00 63.16 279 SER A O 1
ATOM 2201 N N . VAL A 1 280 ? 33.149 -13.581 -21.433 1.00 60.59 280 VAL A N 1
ATOM 2202 C CA . VAL A 1 280 ? 33.349 -12.889 -22.722 1.00 60.59 280 VAL A CA 1
ATOM 2203 C C . VAL A 1 280 ? 34.761 -12.304 -22.843 1.00 60.59 280 VAL A C 1
ATOM 2205 O O . VAL A 1 280 ? 35.265 -12.127 -23.947 1.00 60.59 280 VAL A O 1
ATOM 2208 N N . PHE A 1 281 ? 35.439 -12.052 -21.721 1.00 62.19 281 PHE A N 1
ATOM 2209 C CA . PHE A 1 281 ? 36.814 -11.541 -21.701 1.00 62.19 281 PHE A CA 1
ATOM 2210 C C . PHE A 1 281 ? 37.881 -12.648 -21.712 1.00 62.19 281 PHE A C 1
ATOM 2212 O O . PHE A 1 281 ? 39.075 -12.347 -21.684 1.00 62.19 281 PHE A O 1
ATOM 2219 N N . ARG A 1 282 ? 37.487 -13.930 -21.718 1.00 55.06 282 ARG A N 1
ATOM 2220 C CA . ARG A 1 282 ? 38.416 -15.066 -21.704 1.00 55.06 282 ARG A CA 1
ATOM 2221 C C . ARG A 1 282 ? 38.620 -15.601 -23.118 1.00 55.06 282 ARG A C 1
ATOM 2223 O O . ARG A 1 282 ? 37.725 -16.207 -23.696 1.00 55.06 282 ARG A O 1
ATOM 2230 N N . VAL A 1 283 ? 39.836 -15.456 -23.640 1.00 50.19 283 VAL A N 1
ATOM 2231 C CA . VAL A 1 283 ? 40.290 -16.229 -24.802 1.00 50.19 283 VAL A CA 1
ATOM 2232 C C . VAL A 1 283 ? 40.363 -17.696 -24.372 1.00 50.19 283 VAL A C 1
ATOM 2234 O O . VAL A 1 283 ? 41.122 -18.036 -23.460 1.00 50.19 283 VAL A O 1
ATOM 2237 N N . GLN A 1 284 ? 39.563 -18.576 -24.980 1.00 48.94 284 GLN A N 1
ATOM 2238 C CA . GLN A 1 284 ? 39.820 -20.012 -24.873 1.00 48.94 284 GLN A CA 1
ATOM 2239 C C . GLN A 1 284 ? 41.148 -20.289 -25.581 1.00 48.94 284 GLN A C 1
ATOM 2241 O O . GLN A 1 284 ? 41.282 -20.050 -26.779 1.00 48.94 284 GLN A O 1
ATOM 2246 N N . ALA A 1 285 ? 42.142 -20.758 -24.824 1.00 38.00 285 ALA A N 1
ATOM 2247 C CA . ALA A 1 285 ? 43.373 -21.276 -25.403 1.00 38.00 285 ALA A CA 1
ATOM 2248 C C . ALA A 1 285 ? 43.019 -22.389 -26.410 1.00 38.00 285 ALA A C 1
ATOM 2250 O O . ALA A 1 285 ? 42.111 -23.179 -26.127 1.00 38.00 285 ALA A O 1
ATOM 2251 N N . PRO A 1 286 ? 43.689 -22.458 -27.572 1.00 37.62 286 PRO A N 1
ATOM 2252 C CA . PRO A 1 286 ? 43.317 -23.407 -28.607 1.00 37.62 286 PRO A CA 1
ATOM 2253 C C . PRO A 1 286 ? 43.403 -24.837 -28.065 1.00 37.62 286 PRO A C 1
ATOM 2255 O O . PRO A 1 286 ? 44.416 -25.232 -27.483 1.00 37.62 286 PRO A O 1
ATOM 2258 N N . MET A 1 287 ? 42.326 -25.606 -28.263 1.00 37.97 287 MET A N 1
ATOM 2259 C CA . MET A 1 287 ? 42.320 -27.053 -28.066 1.00 37.97 287 MET A CA 1
ATOM 2260 C C . MET A 1 287 ? 43.495 -27.651 -28.843 1.00 37.97 287 MET A C 1
ATOM 2262 O O . MET A 1 287 ? 43.540 -27.567 -30.070 1.00 37.97 287 MET A O 1
ATOM 2266 N N . GLN A 1 288 ? 44.437 -28.266 -28.128 1.00 38.47 288 GLN A N 1
ATOM 2267 C CA . GLN A 1 288 ? 45.437 -29.130 -28.742 1.00 38.47 288 GLN A CA 1
ATOM 2268 C C . GLN A 1 288 ? 44.705 -30.231 -29.518 1.00 38.47 288 GLN A C 1
ATOM 2270 O O . GLN A 1 288 ? 43.921 -30.991 -28.946 1.00 38.47 288 GLN A O 1
ATOM 2275 N N . GLN A 1 289 ? 44.931 -30.282 -30.831 1.00 37.56 289 GLN A N 1
ATOM 2276 C CA . GLN A 1 289 ? 44.448 -31.368 -31.677 1.00 37.56 289 GLN A CA 1
ATOM 2277 C C . GLN A 1 289 ? 45.014 -32.711 -31.182 1.00 37.56 289 GLN A C 1
ATOM 2279 O O . GLN A 1 289 ? 46.175 -32.759 -30.762 1.00 37.56 289 GLN A O 1
ATOM 2284 N N . PRO A 1 290 ? 44.247 -33.813 -31.262 1.00 38.03 290 PRO A N 1
ATOM 2285 C CA . PRO A 1 290 ? 44.773 -35.138 -30.971 1.00 38.03 290 PRO A CA 1
ATOM 2286 C C . PRO A 1 290 ? 45.861 -35.472 -31.993 1.00 38.03 290 PRO A C 1
ATOM 2288 O O . PRO A 1 290 ? 45.633 -35.380 -33.200 1.00 38.03 290 PRO A O 1
ATOM 2291 N N . GLN A 1 291 ? 47.042 -35.855 -31.510 1.00 34.62 291 GLN A N 1
ATOM 2292 C CA . GLN A 1 291 ? 48.116 -36.352 -32.359 1.00 34.62 291 GLN A CA 1
ATOM 2293 C C . GLN A 1 291 ? 47.629 -37.577 -33.139 1.00 34.62 291 GLN A C 1
ATOM 2295 O O . GLN A 1 291 ? 47.251 -38.595 -32.560 1.00 34.62 291 GLN A O 1
ATOM 2300 N N . SER A 1 292 ? 47.652 -37.468 -34.464 1.00 34.38 292 SER A N 1
ATOM 2301 C CA . SER A 1 292 ? 47.500 -38.585 -35.386 1.00 34.38 292 SER A CA 1
ATOM 2302 C C . SER A 1 292 ? 48.692 -39.529 -35.225 1.00 34.38 292 SER A C 1
ATOM 2304 O O . SER A 1 292 ? 49.807 -39.199 -35.636 1.00 34.38 292 SER A O 1
ATOM 2306 N N . SER A 1 293 ? 48.466 -40.697 -34.628 1.00 35.56 293 SER A N 1
ATOM 2307 C CA . SER A 1 293 ? 49.403 -41.815 -34.667 1.00 35.56 293 SER A CA 1
ATOM 2308 C C . SER A 1 293 ? 49.420 -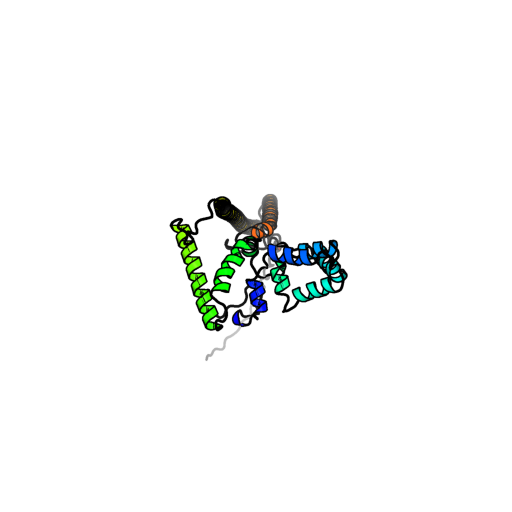42.406 -36.077 1.00 35.56 293 SER A C 1
ATOM 2310 O O . SER A 1 293 ? 48.402 -42.833 -36.621 1.00 35.56 293 SER A O 1
ATOM 2312 N N . SER A 1 294 ? 50.600 -42.389 -36.689 1.00 34.94 294 SER A N 1
ATOM 2313 C CA . SER A 1 294 ? 50.868 -43.048 -37.955 1.00 34.94 294 SER A CA 1
ATOM 2314 C C . SER A 1 294 ? 50.889 -44.568 -37.787 1.00 34.94 294 SER A C 1
ATOM 2316 O O . SER A 1 294 ? 51.401 -45.135 -36.825 1.00 34.94 294 SER A O 1
ATOM 2318 N N . SER A 1 295 ? 50.300 -45.195 -38.793 1.00 33.78 295 SER A N 1
ATOM 2319 C CA . SER A 1 295 ? 50.229 -46.609 -39.129 1.00 33.78 295 SER A CA 1
ATOM 2320 C C . SER A 1 295 ? 51.540 -47.396 -39.027 1.00 33.78 295 SER A C 1
ATOM 2322 O O . SER A 1 295 ? 52.554 -46.990 -39.595 1.00 33.78 295 SER A O 1
ATOM 2324 N N . SER A 1 296 ? 51.447 -48.629 -38.525 1.00 31.52 296 SER A N 1
ATOM 2325 C CA . SER A 1 296 ? 52.170 -49.761 -39.108 1.00 31.52 296 SER A CA 1
ATOM 2326 C C . SER A 1 296 ? 51.247 -50.979 -39.229 1.00 31.52 296 SER A C 1
ATOM 2328 O O . SER A 1 296 ? 50.472 -51.329 -38.343 1.00 31.52 296 SER A O 1
ATOM 2330 N N . SER A 1 297 ? 51.282 -51.541 -40.431 1.00 34.81 297 SER A N 1
ATOM 2331 C CA . SER A 1 297 ? 50.515 -52.659 -40.962 1.00 34.81 297 SER A CA 1
ATOM 2332 C C . SER A 1 297 ? 50.781 -53.981 -40.249 1.00 34.81 297 SER A C 1
ATOM 2334 O O . SER A 1 297 ? 51.940 -54.251 -39.944 1.00 34.81 297 SER A O 1
ATOM 2336 N N . SER A 1 298 ? 49.763 -54.847 -40.154 1.00 33.06 298 SER A N 1
ATOM 2337 C CA . SER A 1 298 ? 49.834 -56.296 -40.455 1.00 33.06 298 SER A CA 1
ATOM 2338 C C . SER A 1 298 ? 48.435 -56.939 -40.369 1.00 33.06 298 SER A C 1
ATOM 2340 O O . SER A 1 298 ? 47.900 -57.130 -39.284 1.00 33.06 298 SER A O 1
ATOM 2342 N N . PHE A 1 299 ? 47.847 -57.270 -41.524 1.00 35.88 299 PHE A N 1
ATOM 2343 C CA . PHE A 1 299 ? 46.830 -58.333 -41.705 1.00 35.88 299 PHE A CA 1
ATOM 2344 C C . PHE A 1 299 ? 47.519 -59.718 -41.591 1.00 35.88 299 PHE A C 1
ATOM 2346 O O . PHE A 1 299 ? 48.743 -59.722 -41.761 1.00 35.88 299 PHE A O 1
ATOM 2353 N N . PRO A 1 300 ? 46.845 -60.886 -41.380 1.00 44.53 300 PRO A N 1
ATOM 2354 C CA . PRO A 1 300 ? 45.586 -61.341 -42.032 1.00 44.53 300 PRO A CA 1
ATOM 2355 C C . PRO A 1 300 ? 44.709 -62.297 -41.146 1.00 44.53 300 PRO A C 1
ATOM 2357 O O . PRO A 1 300 ? 44.907 -62.320 -39.936 1.00 44.53 300 PRO A O 1
ATOM 2360 N N . PRO A 1 301 ? 43.829 -63.182 -41.680 1.00 46.47 301 PRO A N 1
ATOM 2361 C CA . PRO A 1 301 ? 42.686 -62.988 -42.581 1.00 46.47 301 PRO A CA 1
ATOM 2362 C C . PRO A 1 301 ? 41.329 -63.481 -41.999 1.00 46.47 301 PRO A C 1
ATOM 2364 O O . PRO A 1 301 ? 41.254 -64.210 -41.016 1.00 46.47 301 PRO A O 1
ATOM 2367 N N . ASN A 1 302 ? 40.264 -63.095 -42.710 1.00 40.34 302 ASN A N 1
ATOM 2368 C CA . ASN A 1 302 ? 38.863 -63.538 -42.681 1.00 40.34 302 ASN A CA 1
ATOM 2369 C C . ASN A 1 302 ? 38.539 -64.954 -42.158 1.00 40.34 302 ASN A C 1
ATOM 2371 O O . ASN A 1 302 ? 39.056 -65.940 -42.675 1.00 40.34 302 ASN A O 1
ATOM 2375 N N . HIS A 1 303 ? 37.465 -65.041 -41.364 1.00 36.75 303 HIS A N 1
ATOM 2376 C CA . HIS A 1 303 ? 36.425 -66.057 -41.556 1.00 36.75 303 HIS A CA 1
ATOM 2377 C C . HIS A 1 303 ? 35.027 -65.443 -41.356 1.00 36.75 303 HIS A C 1
ATOM 2379 O O . HIS A 1 303 ? 34.750 -64.786 -40.357 1.00 36.75 303 HIS A O 1
ATOM 2385 N N . TYR A 1 304 ? 34.178 -65.631 -42.367 1.00 40.66 304 TYR A N 1
ATOM 2386 C CA . TYR A 1 304 ? 32.765 -65.249 -42.430 1.00 40.66 304 TYR A CA 1
ATOM 2387 C C . TYR A 1 304 ? 31.887 -66.100 -41.490 1.00 40.66 304 TYR A C 1
ATOM 2389 O O . TYR A 1 304 ? 32.208 -67.268 -41.278 1.00 40.66 304 TYR A O 1
ATOM 2397 N N . ILE A 1 305 ? 30.730 -65.559 -41.065 1.00 37.03 305 ILE A N 1
ATOM 2398 C CA . ILE A 1 305 ? 29.347 -66.027 -41.372 1.00 37.03 305 ILE A CA 1
ATOM 2399 C C . ILE A 1 305 ? 28.340 -65.445 -40.334 1.00 37.03 305 ILE A C 1
ATOM 2401 O O . ILE A 1 305 ? 28.518 -65.607 -39.133 1.00 37.03 305 ILE A O 1
ATOM 2405 N N . TYR A 1 306 ? 27.300 -64.754 -40.834 1.00 32.62 306 TYR A N 1
ATOM 2406 C CA . TYR A 1 306 ? 26.025 -64.364 -40.171 1.00 32.62 306 TYR A CA 1
ATOM 2407 C C . TYR A 1 306 ? 25.093 -65.591 -39.990 1.00 32.62 306 TYR A C 1
ATOM 2409 O O . TYR A 1 306 ? 25.341 -66.587 -40.667 1.00 32.62 306 TYR A O 1
ATOM 2417 N N . PRO A 1 307 ? 23.944 -65.537 -39.279 1.00 53.31 307 PRO A N 1
ATOM 2418 C CA . PRO A 1 307 ? 23.336 -64.437 -38.521 1.00 53.31 307 PRO A CA 1
ATOM 2419 C C . PRO A 1 307 ? 23.177 -64.690 -37.013 1.00 53.31 307 PRO A C 1
ATOM 2421 O O . PRO A 1 307 ? 23.170 -65.864 -36.581 1.00 53.31 307 PRO A O 1
#

pLDDT: mean 75.8, std 17.04, range [31.52, 95.88]

Foldseek 3Di:
DQDADPVGNPHTPVRQDPLSVLLADAADQLVVQLVVLVVCVVVWDPLLSVLSNVLQDLDDDPPVSVVVSVVSQCVRDDVSVVVVVVCPPPVNSNSSNRHVVSGPYPSVRVVLPDSHCPPVVVLVVVLVVVPPPDDPVRSVVVVVVSVVVVVVQVVCCVPPVDHPDPDPDCPPCPVVVVVSVVVVVVLVVQQVVLLVVLVVLQVVLVVLLVVLVVLLVVLLVCLVVVHDPVVNVVSVVVSVVSLVVNQVSVVCNVVSCSSHPVPRDHPPGDDSVPSHDPCSPDDDDDDDDPDDDDDDDDDDDDDDDDD

Nearest PDB structures (foldseek):
  3a8p-assembly1_A  TM=5.745E-01  e=7.460E+00  Mus musculus

Mean predicted aligned error: 18.45 Å

Radius of gyration: 33.17 Å; Cα contacts (8 Å, |Δi|>4): 219; chains: 1; bounding box: 84×91×75 Å